Protein AF-A0A158R7L0-F1 (afdb_monomer_lite)

Sequence (256 aa):
MFGDSLSLNELRKAYPELYQFMCQTDPNFGGTDLDEAKEEVSWSKLGKSLKDQDFDHGFDVSQLLKESNSVTSLLTIRKAMSSIFECLNTVHVQKTLKLRLEIRDLCCRLQSLQTSREMDQREIYRLQRENDRYRRELAQQASRYEDRITELHGVLEELKRKASEMQASASANNATVGVDDLVEVSDSDGETDAPDAEAACASSEFSAPDSVLQQSVGQDDRSGPLKVAGLLVVVVAVAVAVAVIAVVVLDMGKEA

Foldseek 3Di:
DDPDPDDLVNCCVVPVPVNVVLVDDDPDPDDDDDDDDDDPPPPVVVVVVVVPPPPPPPPPPVVLPPDPDPVVNVVSVVVVVVVVVVVVVVVVVVVVVVVSVVVVVVVVVVVVVVVVVVVVVVVVVVVVVVVVVVVVVVVVVVVVVVVVVVVVVVVVVVVVVVVVVVVVVVCVVPPDDDDDDDDDDDDDDDDDDDDDDDDDDDDDDDDDDDDDDDDDDDDDDDDDDVVVVVVVVVVVVVVVVVVVVVVVVVVVVVVD

Organism: Taenia asiatica (NCBI:txid60517)

pLDDT: mean 70.47, std 23.68, range [30.66, 98.62]

Secondary structure (DSSP, 8-state):
-------HHHHHHH-HHHHHHHH------S------------HHHHHHHTT---------GGGTTT---HHHHHHHHHHHHHHHHHHHHHHHHHHHHHHHHHHHHHHHHHHHHHHHHHHHHHHHHHHHHHHHHHHHHHHHHHHHHHHHHHHHHHHHHHHHHHHHHHHHHHHHH-SS------------------------------------------------SHHHHHHHHHHHHHHHHHHHHHHHHHHHTS--

Structure (mmCIF, N/CA/C/O backbone):
data_AF-A0A158R7L0-F1
#
_entry.id   AF-A0A158R7L0-F1
#
loop_
_atom_site.group_PDB
_atom_site.id
_atom_site.type_symbol
_atom_site.label_atom_id
_atom_site.label_alt_id
_atom_site.label_comp_id
_atom_site.label_asym_id
_atom_site.label_entity_id
_atom_site.label_seq_id
_atom_site.pdbx_PDB_ins_code
_atom_site.Cartn_x
_atom_site.Cartn_y
_atom_site.Cartn_z
_atom_site.occupancy
_atom_site.B_iso_or_equiv
_atom_site.auth_seq_id
_atom_site.auth_comp_id
_atom_site.auth_asym_id
_atom_site.auth_atom_id
_atom_site.pdbx_PDB_model_num
ATOM 1 N N . MET A 1 1 ? 1.118 -13.559 36.281 1.00 39.78 1 MET A N 1
ATOM 2 C CA . MET A 1 1 ? 1.231 -14.632 35.274 1.00 39.78 1 MET A CA 1
ATOM 3 C C . MET A 1 1 ? -0.024 -14.593 34.415 1.00 39.78 1 MET A C 1
ATOM 5 O O . MET A 1 1 ? -1.031 -15.150 34.816 1.00 39.78 1 MET A O 1
ATOM 9 N N . PHE A 1 2 ? 0.004 -13.858 33.303 1.00 43.84 2 PHE A N 1
ATOM 10 C CA . PHE A 1 2 ? -1.042 -13.893 32.274 1.00 43.84 2 PHE A CA 1
ATOM 11 C C . PHE A 1 2 ? -0.339 -14.289 30.977 1.00 43.84 2 PHE A C 1
ATOM 13 O O . PHE A 1 2 ? 0.047 -13.436 30.186 1.00 43.84 2 PHE A O 1
ATOM 20 N N . GLY A 1 3 ? -0.014 -15.576 30.874 1.00 46.50 3 GLY A N 1
ATOM 21 C CA . GLY A 1 3 ? 0.526 -16.182 29.664 1.00 46.50 3 GLY A CA 1
ATOM 22 C C . GLY A 1 3 ? -0.617 -16.863 28.929 1.00 46.50 3 GLY A C 1
ATOM 23 O O . GLY A 1 3 ? -1.460 -17.475 29.578 1.00 46.50 3 GLY A O 1
ATOM 24 N N . ASP A 1 4 ? -0.616 -16.721 27.610 1.00 55.75 4 ASP A N 1
ATOM 25 C CA . ASP A 1 4 ? -1.483 -17.400 26.640 1.00 55.75 4 ASP A CA 1
ATOM 26 C C . ASP A 1 4 ? -2.757 -16.633 26.259 1.00 55.75 4 ASP A C 1
ATOM 28 O O . ASP A 1 4 ? -3.882 -17.131 26.295 1.00 55.75 4 ASP A O 1
ATOM 32 N N . SER A 1 5 ? -2.578 -15.393 25.801 1.00 57.91 5 SER A N 1
ATOM 33 C CA . SER A 1 5 ? -3.546 -14.752 24.911 1.00 57.91 5 SER A CA 1
ATOM 34 C C . SER A 1 5 ? -3.533 -15.462 23.550 1.00 57.91 5 SER A C 1
ATOM 36 O O . SER A 1 5 ? -2.744 -15.126 22.669 1.00 57.91 5 SER A O 1
ATOM 38 N N . LEU A 1 6 ? -4.419 -16.452 23.384 1.00 61.03 6 LEU A N 1
ATOM 39 C CA . LEU A 1 6 ? -4.719 -17.083 22.094 1.00 61.03 6 LEU A CA 1
ATOM 40 C C . LEU A 1 6 ? -5.053 -16.006 21.058 1.00 61.03 6 LEU A C 1
ATOM 42 O O . LEU A 1 6 ? -5.929 -15.162 21.274 1.00 61.03 6 LEU A O 1
ATOM 46 N N . SER A 1 7 ? -4.374 -16.039 19.915 1.00 74.75 7 SER A N 1
ATOM 47 C CA . SER A 1 7 ? -4.711 -15.158 18.805 1.00 74.75 7 SER A CA 1
ATOM 48 C C . SER A 1 7 ? -6.133 -15.451 18.318 1.00 74.75 7 SER A C 1
ATOM 50 O O . SER A 1 7 ? -6.621 -16.580 18.380 1.00 74.75 7 SER A O 1
ATOM 52 N N . LEU A 1 8 ? -6.811 -14.442 17.768 1.00 69.00 8 LEU A N 1
ATOM 53 C CA . LEU A 1 8 ? -8.177 -14.589 17.245 1.00 69.00 8 LEU A CA 1
ATOM 54 C C . LEU A 1 8 ? -8.284 -15.719 16.194 1.00 69.00 8 LEU A C 1
ATOM 56 O O . LEU A 1 8 ? -9.321 -16.362 16.046 1.00 69.00 8 LEU A O 1
ATOM 60 N N . ASN A 1 9 ? -7.184 -15.979 15.480 1.00 72.12 9 ASN A N 1
ATOM 61 C CA . ASN A 1 9 ? -7.071 -17.045 14.492 1.00 72.12 9 ASN A CA 1
ATOM 62 C C . ASN A 1 9 ? -6.904 -18.435 15.134 1.00 72.12 9 ASN A C 1
ATOM 64 O O . ASN A 1 9 ? -7.423 -19.417 14.609 1.00 72.12 9 ASN A O 1
ATOM 68 N N . GLU A 1 10 ? -6.211 -18.526 16.269 1.00 80.88 10 GLU A N 1
ATOM 69 C CA . GLU A 1 10 ? -6.116 -19.755 17.064 1.00 80.88 10 GLU A CA 1
ATOM 70 C C . GLU A 1 10 ? -7.431 -20.052 17.781 1.00 80.88 10 GLU A C 1
ATOM 72 O O . GLU A 1 10 ? -7.864 -21.198 17.772 1.00 80.88 10 GLU A O 1
ATOM 77 N N . LEU A 1 11 ? -8.129 -19.032 18.290 1.00 78.00 11 LEU A N 1
ATOM 78 C CA . LEU A 1 11 ? -9.470 -19.176 18.861 1.00 78.00 11 LEU A CA 1
ATOM 79 C C . LEU A 1 11 ? -10.465 -19.723 17.827 1.00 78.00 11 LEU A C 1
ATOM 81 O O . LEU A 1 11 ? -11.194 -20.666 18.116 1.00 78.00 11 LEU A O 1
ATOM 85 N N . ARG A 1 12 ? -10.435 -19.194 16.596 1.00 79.94 12 ARG A N 1
ATOM 86 C CA . ARG A 1 12 ? -11.246 -19.696 15.474 1.00 79.94 12 ARG A CA 1
ATOM 87 C C . ARG A 1 12 ? -10.981 -21.169 15.156 1.00 79.94 12 ARG A C 1
ATOM 89 O O . ARG A 1 12 ? -11.901 -21.877 14.762 1.00 79.94 12 ARG A O 1
ATOM 96 N N . LYS A 1 13 ? -9.730 -21.618 15.279 1.00 81.44 13 LYS A N 1
ATOM 97 C CA . LYS A 1 13 ? -9.328 -22.998 14.967 1.00 81.44 13 LYS A CA 1
ATOM 98 C C . LYS A 1 13 ? -9.594 -23.967 16.118 1.00 81.44 13 LYS A C 1
ATOM 100 O O . LYS A 1 13 ? -10.006 -25.090 15.864 1.00 81.44 13 LYS A O 1
ATOM 105 N N . ALA A 1 14 ? -9.337 -23.545 17.352 1.00 83.38 14 ALA A N 1
ATOM 106 C CA . ALA A 1 14 ? -9.461 -24.383 18.539 1.00 83.38 14 ALA A CA 1
ATOM 107 C C . ALA A 1 14 ? -10.911 -24.475 19.035 1.00 83.38 14 ALA A C 1
ATOM 109 O O . ALA A 1 14 ? -11.338 -25.536 19.478 1.00 83.38 14 ALA A O 1
ATOM 110 N N . TYR A 1 15 ? -11.672 -23.382 18.927 1.00 77.75 15 TYR A N 1
ATOM 111 C CA . TYR A 1 15 ? -13.048 -23.288 19.413 1.00 77.75 15 TYR A CA 1
ATOM 112 C C . TYR A 1 15 ? -13.923 -22.527 18.406 1.00 77.75 15 TYR A C 1
ATOM 114 O O . TYR A 1 15 ? -14.321 -21.385 18.660 1.00 77.75 15 TYR A O 1
ATOM 122 N N . PRO A 1 16 ? -14.237 -23.145 17.250 1.00 77.62 16 PRO A N 1
ATOM 123 C CA . PRO A 1 16 ? -15.003 -22.502 16.186 1.00 77.62 16 PRO A CA 1
ATOM 124 C C . PRO A 1 16 ? -16.393 -22.054 16.648 1.00 77.62 16 PRO A C 1
ATOM 126 O O . PRO A 1 16 ? -16.835 -20.989 16.234 1.00 77.62 16 PRO A O 1
ATOM 129 N N . GLU A 1 17 ? -17.040 -22.785 17.560 1.00 73.56 17 GLU A N 1
ATOM 130 C CA . GLU A 1 17 ? -18.350 -22.403 18.107 1.00 73.56 17 GLU A CA 1
ATOM 131 C C . GLU A 1 17 ? -18.282 -21.189 19.037 1.00 73.56 17 GLU A C 1
ATOM 133 O O . GLU A 1 17 ? -19.158 -20.333 18.995 1.00 73.56 17 GLU A O 1
ATOM 138 N N . LEU A 1 18 ? -17.221 -21.053 19.840 1.00 72.81 18 LEU A N 1
ATOM 139 C CA . LEU A 1 18 ? -17.024 -19.881 20.698 1.00 72.81 18 LEU A CA 1
ATOM 140 C C . LEU A 1 18 ? -16.657 -18.648 19.868 1.00 72.81 18 LEU A C 1
ATOM 142 O O . LEU A 1 18 ? -17.158 -17.554 20.119 1.00 72.81 18 LEU A O 1
ATOM 146 N N . TYR A 1 19 ? -15.813 -18.836 18.851 1.00 79.62 19 TYR A N 1
ATOM 147 C CA . TYR A 1 19 ? -15.513 -17.810 17.858 1.00 79.62 19 TYR A CA 1
ATOM 148 C C . TYR A 1 19 ? -16.790 -17.361 17.138 1.00 79.62 19 TYR A C 1
ATOM 150 O O . TYR A 1 19 ? -17.064 -16.169 17.035 1.00 79.62 19 TYR A O 1
ATOM 158 N N . GLN A 1 20 ? -17.612 -18.320 16.716 1.00 75.94 20 GLN A N 1
ATOM 159 C CA . GLN A 1 20 ? -18.889 -18.065 16.074 1.00 75.94 20 GLN A CA 1
ATOM 160 C C . GLN A 1 20 ? -19.879 -17.387 17.022 1.00 75.94 20 GLN A C 1
ATOM 162 O O . GLN A 1 20 ? -20.485 -16.420 16.601 1.00 75.94 20 GLN A O 1
ATOM 167 N N . PHE A 1 21 ? -19.984 -17.777 18.293 1.00 72.19 21 PHE A N 1
ATOM 168 C CA . PHE A 1 21 ? -20.818 -17.115 19.306 1.00 72.19 21 PHE A CA 1
ATOM 169 C C . PHE A 1 21 ? -20.375 -15.674 19.591 1.00 72.19 21 PHE A C 1
ATOM 171 O O . PHE A 1 21 ? -21.198 -14.780 19.768 1.00 72.19 21 PHE A O 1
ATOM 178 N N . MET A 1 22 ? -19.066 -15.416 19.605 1.00 68.06 22 MET A N 1
ATOM 179 C CA . MET A 1 22 ? -18.537 -14.054 19.718 1.00 68.06 22 MET A CA 1
ATOM 180 C C . MET A 1 22 ? -18.844 -13.200 18.481 1.00 68.06 22 MET A C 1
ATOM 182 O O . MET A 1 22 ? -18.971 -11.980 18.600 1.00 68.06 22 MET A O 1
ATOM 186 N N . CYS A 1 23 ? -18.954 -13.829 17.309 1.00 72.00 23 CYS A N 1
ATOM 187 C CA . CYS A 1 23 ? -19.276 -13.179 16.041 1.00 72.00 23 CYS A CA 1
ATOM 188 C C . CYS A 1 23 ? -20.782 -13.166 15.710 1.00 72.00 23 CYS A C 1
ATOM 190 O O . CYS A 1 23 ? -21.202 -12.360 14.881 1.00 72.00 23 CYS A O 1
ATOM 192 N N . GLN A 1 24 ? -21.590 -14.030 16.328 1.00 71.31 24 GLN A N 1
ATOM 193 C CA . GLN A 1 24 ? -23.021 -14.166 16.089 1.00 71.31 24 GLN A CA 1
ATOM 194 C C . GLN A 1 24 ? -23.782 -13.115 16.889 1.00 71.31 24 GLN A C 1
ATOM 196 O O . GLN A 1 24 ? -23.824 -13.084 18.116 1.00 71.31 24 GLN A O 1
ATOM 201 N N . THR A 1 25 ? -24.377 -12.222 16.119 1.00 56.94 25 THR A N 1
ATOM 202 C CA . THR A 1 25 ? -25.448 -11.313 16.483 1.00 56.94 25 THR A CA 1
ATOM 203 C C . THR A 1 25 ? -26.707 -12.125 16.778 1.00 56.94 25 THR A C 1
ATOM 205 O O . THR A 1 25 ? -27.208 -12.767 15.867 1.00 56.94 25 THR A O 1
ATOM 208 N N . ASP A 1 26 ? -27.159 -12.170 18.031 1.00 46.47 26 ASP A N 1
ATOM 209 C CA . ASP A 1 26 ? -28.567 -11.998 18.442 1.00 46.47 26 ASP A CA 1
ATOM 210 C C . ASP A 1 26 ? -28.750 -12.432 19.906 1.00 46.47 26 ASP A C 1
ATOM 212 O O . ASP A 1 26 ? -28.278 -13.499 20.304 1.00 46.47 26 ASP A O 1
ATOM 216 N N . PRO A 1 27 ? -29.447 -11.649 20.748 1.00 52.88 27 PRO A N 1
ATOM 217 C CA . PRO A 1 27 ? -29.833 -12.092 22.073 1.00 52.88 27 PRO A CA 1
ATOM 218 C C . PRO A 1 27 ? -31.180 -12.818 21.969 1.00 52.88 27 PRO A C 1
ATOM 220 O O . PRO A 1 27 ? -32.196 -12.269 22.377 1.00 52.88 27 PRO A O 1
ATOM 223 N N . ASN A 1 28 ? -31.229 -14.036 21.423 1.00 40.12 28 ASN A N 1
ATOM 224 C CA . ASN A 1 28 ? -32.441 -14.851 21.544 1.00 40.12 28 ASN A CA 1
ATOM 225 C C . ASN A 1 28 ? -32.321 -15.791 22.749 1.00 40.12 28 ASN A C 1
ATOM 227 O O . ASN A 1 28 ? -31.913 -16.947 22.632 1.00 40.12 28 ASN A O 1
ATOM 231 N N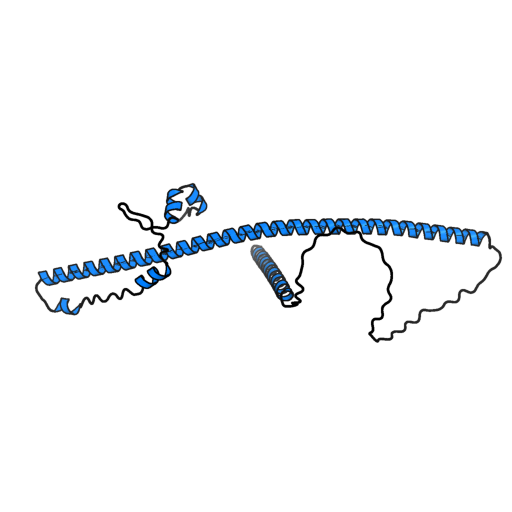 . PHE A 1 29 ? -32.656 -15.278 23.933 1.00 39.03 29 PHE A N 1
ATOM 232 C CA . PHE A 1 29 ? -32.985 -16.138 25.066 1.00 39.03 29 PHE A CA 1
ATOM 233 C C . PHE A 1 29 ? -34.419 -16.656 24.888 1.00 39.03 29 PHE A C 1
ATOM 235 O O . PHE A 1 29 ? -35.359 -16.068 25.401 1.00 39.03 29 PHE A O 1
ATOM 242 N N . GLY A 1 30 ? -34.539 -17.789 24.192 1.00 32.50 30 GLY A N 1
ATOM 243 C CA . GLY A 1 30 ? -35.601 -18.781 24.373 1.00 32.50 30 GLY A CA 1
ATOM 244 C C . GLY A 1 30 ? -36.997 -18.477 23.812 1.00 32.50 30 GLY A C 1
ATOM 245 O O . GLY A 1 30 ? -37.709 -17.619 24.314 1.00 32.50 30 GLY A O 1
ATOM 246 N N . GLY A 1 31 ? -37.450 -19.364 22.916 1.00 32.53 31 GLY A N 1
ATOM 247 C CA . GLY A 1 31 ? -38.842 -19.829 22.891 1.00 32.53 31 GLY A CA 1
ATOM 248 C C . GLY A 1 31 ? -39.674 -19.490 21.652 1.00 32.53 31 GLY A C 1
ATOM 249 O O . GLY A 1 31 ? -40.243 -18.412 21.577 1.00 32.53 31 GLY A O 1
ATOM 250 N N . THR A 1 32 ? -39.851 -20.510 20.800 1.00 34.44 32 THR A N 1
ATOM 251 C CA . THR A 1 32 ? -41.037 -20.816 19.959 1.00 34.44 32 THR A CA 1
ATOM 252 C C . THR A 1 32 ? -41.488 -19.832 18.869 1.00 34.44 32 THR A C 1
ATOM 254 O O . THR A 1 32 ? -41.940 -18.733 19.157 1.00 34.44 32 THR A O 1
ATOM 257 N N . ASP A 1 33 ? -41.431 -20.343 17.631 1.00 40.44 33 ASP A N 1
ATOM 258 C CA . ASP A 1 33 ? -42.298 -20.125 16.462 1.00 40.44 33 ASP A CA 1
ATOM 259 C C . ASP A 1 33 ? -42.931 -18.740 16.252 1.00 40.44 33 ASP A C 1
ATOM 261 O O . ASP A 1 33 ? -43.904 -18.396 16.916 1.00 40.44 33 ASP A O 1
ATOM 265 N N . LEU A 1 34 ? -42.471 -18.016 15.222 1.00 36.69 34 LEU A N 1
ATOM 266 C CA . LEU A 1 34 ? -43.280 -17.609 14.055 1.00 36.69 34 LEU A CA 1
ATOM 267 C C . LEU A 1 34 ? -42.558 -16.555 13.200 1.00 36.69 34 LEU A C 1
ATOM 269 O O . LEU A 1 34 ? -42.147 -15.511 13.691 1.00 36.69 34 LEU A O 1
ATOM 273 N N . ASP A 1 35 ? -42.486 -16.894 11.914 1.00 32.88 35 ASP A N 1
ATOM 274 C CA . ASP A 1 35 ? -42.506 -16.085 10.694 1.00 32.88 35 ASP A CA 1
ATOM 275 C C . ASP A 1 35 ? -41.589 -14.874 10.463 1.00 32.88 35 ASP A C 1
ATOM 277 O O . ASP A 1 35 ? -41.379 -13.970 11.267 1.00 32.88 35 ASP A O 1
ATOM 281 N N . GLU A 1 36 ? -41.107 -14.879 9.219 1.00 43.75 36 GLU A N 1
ATOM 282 C CA . GLU A 1 36 ? -40.391 -13.837 8.506 1.00 43.75 36 GLU A CA 1
ATOM 283 C C . GLU A 1 36 ? -40.982 -12.437 8.715 1.00 43.75 36 GLU A C 1
ATOM 285 O O . GLU A 1 36 ? -42.066 -12.110 8.238 1.00 43.75 36 GLU A O 1
ATOM 290 N N . ALA A 1 37 ? -40.170 -11.539 9.265 1.00 32.66 37 ALA A N 1
ATOM 291 C CA . ALA A 1 37 ? -40.170 -10.150 8.837 1.00 32.66 37 ALA A CA 1
ATOM 292 C C . ALA A 1 37 ? -38.757 -9.585 8.985 1.00 32.66 37 ALA A C 1
ATOM 294 O O . ALA A 1 37 ? -38.232 -9.420 10.084 1.00 32.66 37 ALA A O 1
ATOM 295 N N . LYS A 1 38 ? -38.135 -9.291 7.838 1.00 44.03 38 LYS A N 1
ATOM 296 C CA . LYS A 1 38 ? -36.966 -8.417 7.745 1.00 44.03 38 LYS A CA 1
ATOM 297 C C . LYS A 1 38 ? -37.342 -7.056 8.323 1.00 44.03 38 LYS A C 1
ATOM 299 O O . LYS A 1 38 ? -37.916 -6.230 7.619 1.00 44.03 38 LYS A O 1
ATOM 304 N N . GLU A 1 39 ? -36.980 -6.810 9.570 1.00 33.75 39 GLU A N 1
ATOM 305 C CA . GLU A 1 39 ? -36.920 -5.459 10.104 1.00 33.75 39 GLU A CA 1
ATOM 306 C C . GLU A 1 39 ? -35.455 -5.159 10.412 1.00 33.75 39 GLU A C 1
ATOM 308 O O . GLU A 1 39 ? -34.860 -5.700 11.343 1.00 33.75 39 GLU A O 1
ATOM 313 N N . GLU A 1 40 ? -34.833 -4.346 9.555 1.00 37.31 40 GLU A N 1
ATOM 314 C CA . GLU A 1 40 ? -33.521 -3.772 9.827 1.00 37.31 40 GLU A CA 1
ATOM 315 C C . GLU A 1 40 ? -33.630 -2.933 11.105 1.00 37.31 40 GLU A C 1
ATOM 317 O O . GLU A 1 40 ? -34.061 -1.778 11.097 1.00 37.31 40 GLU A O 1
ATOM 322 N N . VAL A 1 41 ? -33.263 -3.538 12.236 1.00 42.84 41 VAL A N 1
ATOM 323 C CA . VAL A 1 41 ? -33.186 -2.859 13.527 1.00 42.84 41 VAL A CA 1
ATOM 324 C C . VAL A 1 41 ? -32.090 -1.803 13.418 1.00 42.84 41 VAL A C 1
ATOM 326 O O . VAL A 1 41 ? -30.898 -2.081 13.529 1.00 42.84 41 VAL A O 1
ATOM 329 N N . SER A 1 42 ? -32.497 -0.562 13.157 1.00 36.97 42 SER A N 1
ATOM 330 C CA . SER A 1 42 ? -31.596 0.582 13.084 1.00 36.97 42 SER A CA 1
ATOM 331 C C . SER A 1 42 ? -30.929 0.797 14.450 1.00 36.97 42 SER A C 1
ATOM 333 O O . SER A 1 42 ? -31.510 1.375 15.371 1.00 36.97 42 SER A O 1
ATOM 335 N N . TRP A 1 43 ? -29.683 0.334 14.579 1.00 45.94 43 TRP A N 1
ATOM 336 C CA . TRP A 1 43 ? -28.876 0.307 15.811 1.00 45.94 43 TRP A CA 1
ATOM 337 C C . TRP A 1 43 ? -28.608 1.684 16.438 1.00 45.94 43 TRP A C 1
ATOM 339 O O . TRP A 1 43 ? -28.280 1.790 17.620 1.00 45.94 43 TRP A O 1
ATOM 349 N N . SER A 1 44 ? -28.824 2.758 15.680 1.00 48.06 44 SER A N 1
ATOM 350 C CA . SER A 1 44 ? -28.832 4.141 16.167 1.00 48.06 44 SER A CA 1
ATOM 351 C C . SER A 1 44 ? -30.021 4.461 17.093 1.00 48.06 44 SER A C 1
ATOM 353 O O . SER A 1 44 ? -29.951 5.420 17.864 1.00 48.06 44 SER A O 1
ATOM 355 N N . LYS A 1 45 ? -31.098 3.661 17.058 1.00 41.50 45 LYS A N 1
ATOM 356 C CA . LYS A 1 45 ? -32.327 3.857 17.848 1.00 41.50 4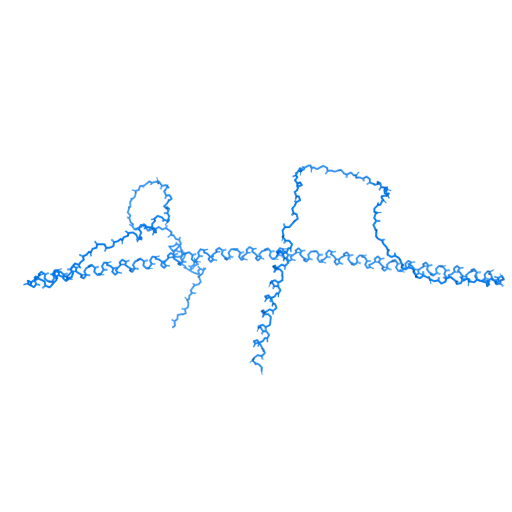5 LYS A CA 1
ATOM 357 C C . LYS A 1 45 ? -32.236 3.221 19.242 1.00 41.50 45 LYS A C 1
ATOM 359 O O . LYS A 1 45 ? -32.686 3.824 20.214 1.00 41.50 45 LYS A O 1
ATOM 364 N N . LEU A 1 46 ? -31.554 2.078 19.367 1.00 44.75 46 LEU A N 1
ATOM 365 C CA . LEU A 1 46 ? -31.330 1.403 20.655 1.00 44.75 46 LEU A CA 1
ATOM 366 C C . LEU A 1 46 ? -30.372 2.198 21.563 1.00 44.75 46 LEU A C 1
ATOM 368 O O . LEU A 1 46 ? -30.595 2.309 22.765 1.00 44.75 46 LEU A O 1
ATOM 372 N N . GLY A 1 47 ? -29.346 2.829 20.976 1.00 46.91 47 GLY A N 1
ATOM 373 C CA . GLY A 1 47 ? -28.411 3.691 21.710 1.00 46.91 47 GLY A CA 1
ATOM 374 C C . GLY A 1 47 ? -29.034 4.987 22.251 1.00 46.91 47 GLY A C 1
ATOM 375 O O . GLY A 1 47 ? -28.551 5.517 23.248 1.00 46.91 47 GLY A O 1
ATOM 376 N N . LYS A 1 48 ? -30.115 5.484 21.629 1.00 46.94 48 LYS A N 1
ATOM 377 C CA . LYS A 1 48 ? -30.890 6.635 22.127 1.00 46.94 48 LYS A CA 1
ATOM 378 C C . LYS A 1 48 ? -31.873 6.235 23.226 1.00 46.94 48 LYS A C 1
ATOM 380 O O . LYS A 1 48 ? -31.900 6.894 24.255 1.00 46.94 48 LYS A O 1
ATOM 385 N N . SER A 1 49 ? -32.574 5.107 23.072 1.00 41.81 49 SER A N 1
ATOM 386 C CA . SER A 1 49 ? -33.512 4.612 24.094 1.00 41.81 49 SER A CA 1
ATOM 387 C C . SER A 1 49 ? -32.853 4.342 25.452 1.00 41.81 49 SER A C 1
ATOM 389 O O . SER A 1 49 ? -33.530 4.398 26.472 1.00 41.81 49 SER A O 1
ATOM 391 N N . LEU A 1 50 ? -31.548 4.049 25.479 1.00 45.97 50 LEU A N 1
ATOM 392 C CA . LEU A 1 50 ? -30.800 3.825 26.718 1.00 45.97 50 LEU A CA 1
ATOM 393 C C . LEU A 1 50 ? -30.351 5.121 27.412 1.00 45.97 50 LEU A C 1
ATOM 395 O O . LEU A 1 50 ? -29.983 5.085 28.582 1.00 45.97 50 LEU A O 1
ATOM 399 N N . LYS A 1 51 ? -30.316 6.242 26.681 1.00 47.62 51 LYS A N 1
ATOM 400 C CA . LYS A 1 51 ? -29.849 7.538 27.188 1.00 47.62 51 LYS A CA 1
ATOM 401 C C . LYS A 1 51 ? -30.972 8.346 27.850 1.00 47.62 51 LYS A C 1
ATOM 403 O O . LYS A 1 51 ? -30.664 9.198 28.670 1.00 47.62 51 LYS A O 1
ATOM 408 N N . ASP A 1 52 ? -32.224 8.013 27.532 1.00 42.81 52 ASP A N 1
ATOM 409 C CA . ASP A 1 52 ? -33.435 8.698 28.004 1.00 42.81 52 ASP A CA 1
ATOM 410 C C . ASP A 1 52 ? -34.132 7.978 29.181 1.00 42.81 52 ASP A C 1
ATOM 412 O O . ASP A 1 52 ? -35.251 8.333 29.546 1.00 42.81 52 ASP A O 1
ATOM 416 N N . GLN A 1 53 ? -33.510 6.964 29.802 1.00 52.53 53 GLN A N 1
ATOM 417 C CA . GLN A 1 53 ? -34.000 6.446 31.088 1.00 52.53 53 GLN A CA 1
ATOM 418 C C . GLN A 1 53 ? -33.552 7.378 32.219 1.00 52.53 53 GLN A C 1
ATOM 420 O O . GLN A 1 53 ? -32.590 7.104 32.938 1.00 52.53 53 GLN A O 1
ATOM 425 N N . ASP A 1 54 ? -34.266 8.494 32.359 1.00 48.00 54 ASP A N 1
ATOM 426 C CA . ASP A 1 54 ? -34.278 9.281 33.586 1.00 48.00 54 ASP A CA 1
ATOM 427 C C . ASP A 1 54 ? -34.802 8.382 34.717 1.00 48.00 54 ASP A C 1
ATOM 429 O O . ASP A 1 54 ? -35.975 8.004 34.754 1.00 48.00 54 ASP A O 1
ATOM 433 N N . PHE A 1 55 ? -33.915 7.987 35.634 1.00 49.66 55 PHE A N 1
ATOM 434 C CA . PHE A 1 55 ? -34.275 7.249 36.846 1.00 49.66 55 PHE A CA 1
ATOM 435 C C . PHE A 1 55 ? -34.948 8.192 37.848 1.00 49.66 55 PHE A C 1
ATOM 437 O O . PHE A 1 55 ? -34.393 8.504 38.901 1.00 49.66 55 PHE A O 1
ATOM 444 N N . ASP A 1 56 ? -36.161 8.640 37.531 1.00 44.94 56 ASP A N 1
ATOM 445 C CA . ASP A 1 56 ? -37.012 9.368 38.469 1.00 44.94 56 ASP A CA 1
ATOM 446 C C . ASP A 1 56 ? -37.745 8.372 39.383 1.00 44.94 56 ASP A C 1
ATOM 448 O O . ASP A 1 56 ? -38.954 8.141 39.325 1.00 44.94 56 ASP A O 1
ATOM 452 N N . HIS A 1 57 ? -36.967 7.683 40.215 1.00 51.81 57 HIS A N 1
ATOM 453 C CA . HIS A 1 57 ? -37.479 6.938 41.358 1.00 51.81 57 HIS A CA 1
ATOM 454 C C . HIS A 1 57 ? -36.927 7.593 42.613 1.00 51.81 57 HIS A C 1
ATOM 456 O O . HIS A 1 57 ? -36.002 7.091 43.251 1.00 51.81 57 HIS A O 1
ATOM 462 N N . GLY A 1 58 ? -37.506 8.755 42.933 1.00 46.91 58 GLY A N 1
ATOM 463 C CA . GLY A 1 58 ? -37.289 9.491 44.171 1.00 46.91 58 GLY A CA 1
ATOM 464 C C . GLY A 1 58 ? -37.583 8.620 45.389 1.00 46.91 58 GLY A C 1
ATOM 465 O O . GLY A 1 58 ? -38.693 8.594 45.917 1.00 46.91 58 GLY A O 1
ATOM 466 N N . PHE A 1 59 ? -36.571 7.883 45.835 1.00 54.81 59 PHE A N 1
ATOM 467 C CA . PHE A 1 59 ? -36.550 7.258 47.142 1.00 54.81 59 PHE A CA 1
ATOM 468 C C . PHE A 1 59 ? -36.297 8.363 48.170 1.00 54.81 59 PHE A C 1
ATOM 470 O O . PHE A 1 59 ? -35.161 8.786 48.388 1.00 54.81 59 PHE A O 1
ATOM 477 N N . ASP A 1 60 ? -37.373 8.881 48.760 1.00 57.84 60 ASP A N 1
ATOM 478 C CA . ASP A 1 60 ? -37.293 9.937 49.763 1.00 57.84 60 ASP A CA 1
ATOM 479 C C . ASP A 1 60 ? -36.748 9.375 51.086 1.00 57.84 60 ASP A C 1
ATOM 481 O O . ASP A 1 60 ? -37.476 8.849 51.933 1.00 57.84 60 ASP A O 1
ATOM 485 N N . VAL A 1 61 ? -35.430 9.502 51.263 1.00 58.62 61 VAL A N 1
ATOM 486 C CA . VAL A 1 61 ? -34.688 9.147 52.487 1.00 58.62 61 VAL A CA 1
ATOM 487 C C . VAL A 1 61 ? -35.309 9.806 53.731 1.00 58.62 61 VAL A C 1
ATOM 489 O O . VAL A 1 61 ? -35.203 9.275 54.837 1.00 58.62 61 VAL A O 1
ATOM 492 N N . SER A 1 62 ? -36.030 10.918 53.564 1.00 58.06 62 SER A N 1
ATOM 493 C CA . SER A 1 62 ? -36.689 11.663 54.643 1.00 58.06 62 SER A CA 1
ATOM 494 C C . SER A 1 62 ? -37.857 10.910 55.298 1.00 58.06 62 SER A C 1
ATOM 496 O O . SER A 1 62 ? -38.190 11.208 56.448 1.00 58.06 62 SER A O 1
ATOM 498 N N . GLN A 1 63 ? -38.469 9.926 54.622 1.00 54.19 63 GLN A N 1
ATOM 499 C CA . GLN A 1 63 ? -39.514 9.074 55.215 1.00 54.19 63 GLN A CA 1
ATOM 500 C C . GLN A 1 63 ? -38.942 7.992 56.147 1.00 54.19 63 GLN A C 1
ATOM 502 O O . GLN A 1 63 ? -39.632 7.539 57.057 1.00 54.19 63 GLN A O 1
ATOM 507 N N . LEU A 1 64 ? -37.661 7.629 55.993 1.00 50.75 64 LEU A N 1
ATOM 508 C CA . LEU A 1 64 ? -36.989 6.601 56.801 1.00 50.75 64 LEU A CA 1
ATOM 509 C C . LEU A 1 64 ? -36.860 6.994 58.285 1.00 50.75 64 LEU A C 1
ATOM 511 O O . LEU A 1 64 ? -36.832 6.122 59.149 1.00 50.75 64 LEU A O 1
ATOM 515 N N . LEU A 1 65 ? -36.784 8.296 58.587 1.00 56.06 65 LEU A N 1
ATOM 516 C CA . LEU A 1 65 ? -36.610 8.805 59.954 1.00 56.06 65 LEU A CA 1
ATOM 517 C C . LEU A 1 65 ? -37.923 9.155 60.675 1.00 56.06 65 LEU A C 1
ATOM 519 O O . LEU A 1 65 ? -37.883 9.412 61.877 1.00 56.06 65 LEU A O 1
ATOM 523 N N . LYS A 1 66 ? -39.069 9.203 59.979 1.00 58.34 66 LYS A N 1
ATOM 524 C CA . LYS A 1 66 ? -40.316 9.757 60.543 1.00 58.34 66 LYS A CA 1
ATOM 525 C C . LYS A 1 66 ? -41.310 8.728 61.093 1.00 58.34 66 LYS A C 1
ATOM 527 O O . LYS A 1 66 ? -42.158 9.124 61.886 1.00 58.34 66 LYS A O 1
ATOM 532 N N . GLU A 1 67 ? -41.200 7.440 60.761 1.00 54.22 67 GLU A N 1
ATOM 533 C CA . GLU A 1 67 ? -42.149 6.409 61.225 1.00 54.22 67 GLU A CA 1
ATOM 534 C C . GLU A 1 67 ? -41.464 5.287 62.013 1.00 54.22 67 GLU A C 1
ATOM 536 O O . GLU A 1 67 ? -40.895 4.337 61.475 1.00 54.22 67 GLU A O 1
ATOM 541 N N . SER A 1 68 ? -41.543 5.393 63.338 1.00 54.69 68 SER A N 1
ATOM 542 C CA . SER A 1 68 ? -40.972 4.461 64.306 1.00 54.69 68 SER A CA 1
ATOM 543 C C . SER A 1 68 ? -41.933 3.316 64.655 1.00 54.69 68 SER A C 1
ATOM 545 O O . SER A 1 68 ? -42.399 3.210 65.784 1.00 54.69 68 SER A O 1
ATOM 547 N N . A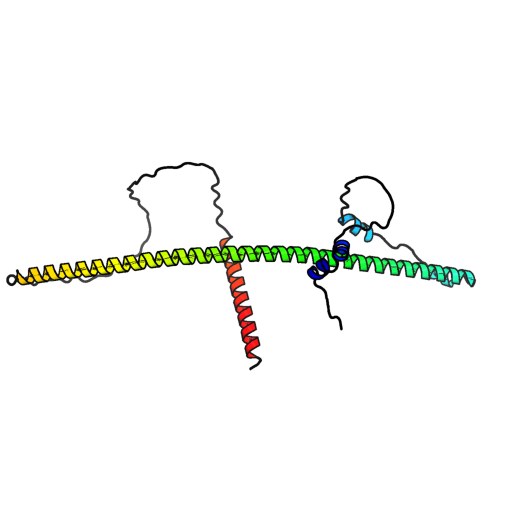SN A 1 69 ? -42.148 2.392 63.708 1.00 61.72 69 ASN A N 1
ATOM 548 C CA . ASN A 1 69 ? -42.481 0.997 64.033 1.00 61.72 69 ASN A CA 1
ATOM 549 C C . ASN A 1 69 ? -41.399 0.084 63.416 1.00 61.72 69 ASN A C 1
ATOM 551 O O . ASN A 1 69 ? -41.122 0.156 62.222 1.00 61.72 69 ASN A O 1
ATOM 555 N N . SER A 1 70 ? -40.781 -0.784 64.228 1.00 65.88 70 SER A N 1
ATOM 556 C CA . SER A 1 70 ? -39.631 -1.648 63.862 1.00 65.88 70 SER A CA 1
ATOM 557 C C . SER A 1 70 ? -39.828 -2.486 62.580 1.00 65.88 70 SER A C 1
ATOM 559 O O . SER A 1 70 ? -38.887 -2.762 61.838 1.00 65.88 70 SER A O 1
ATOM 561 N N . VAL A 1 71 ? -41.070 -2.868 62.276 1.00 72.75 71 VAL A N 1
ATOM 562 C CA . VAL A 1 71 ? -41.404 -3.671 61.089 1.00 72.75 71 VAL A CA 1
ATOM 563 C C . VAL A 1 71 ? -41.443 -2.820 59.814 1.00 72.75 71 VAL A C 1
ATOM 565 O O . VAL A 1 71 ? -40.983 -3.272 58.765 1.00 72.75 71 VAL A O 1
ATOM 568 N N . THR A 1 72 ? -41.938 -1.580 59.888 1.00 76.19 72 THR A N 1
ATOM 569 C CA . THR A 1 72 ? -41.960 -0.658 58.741 1.00 76.19 72 THR A CA 1
ATOM 570 C C . THR A 1 72 ? -40.551 -0.220 58.367 1.00 76.19 72 THR A C 1
ATOM 572 O O . THR A 1 72 ? -40.224 -0.209 57.185 1.00 76.19 72 THR A O 1
ATOM 575 N N . SER A 1 73 ? -39.680 0.049 59.346 1.00 75.50 73 SER A N 1
ATOM 576 C CA . SER A 1 73 ? -38.279 0.385 59.065 1.00 75.50 73 SER A CA 1
ATOM 577 C C . SER A 1 73 ? -37.535 -0.768 58.380 1.00 75.50 73 SER A C 1
ATOM 579 O O . SER A 1 73 ? -36.798 -0.535 57.423 1.00 75.50 73 SER A O 1
ATOM 581 N N . LEU A 1 74 ? -37.782 -2.021 58.780 1.00 84.38 74 LEU A N 1
ATOM 582 C CA . LEU A 1 74 ? -37.190 -3.202 58.141 1.00 84.38 74 LEU A CA 1
ATOM 583 C C . LEU A 1 74 ? -37.692 -3.418 56.701 1.00 84.38 74 LEU A C 1
ATOM 585 O O . LEU A 1 74 ? -36.902 -3.767 55.821 1.00 84.38 74 LEU A O 1
ATOM 589 N N . LEU A 1 75 ? -38.980 -3.177 56.434 1.00 84.44 75 LEU A N 1
ATOM 590 C CA . LEU A 1 75 ? -39.548 -3.204 55.079 1.00 84.44 75 LEU A CA 1
ATOM 591 C C . LEU A 1 75 ? -38.937 -2.118 54.184 1.00 84.44 75 LEU A C 1
ATOM 593 O O . LEU A 1 75 ? -38.570 -2.401 53.041 1.00 84.44 75 LEU A O 1
ATOM 597 N N . THR A 1 76 ? -38.766 -0.904 54.708 1.00 84.56 76 THR A N 1
ATOM 598 C CA . THR A 1 76 ? -38.137 0.205 53.979 1.00 84.56 76 THR A CA 1
ATOM 599 C C . THR A 1 76 ? -36.666 -0.083 53.682 1.00 84.56 76 THR A C 1
ATOM 601 O O . THR A 1 76 ? -36.227 0.114 52.550 1.00 84.56 76 THR A O 1
ATOM 604 N N . ILE A 1 77 ? -35.917 -0.638 54.643 1.00 88.50 77 ILE A N 1
ATOM 605 C CA . ILE A 1 77 ? -34.526 -1.079 54.437 1.00 88.50 77 ILE A CA 1
ATOM 606 C C . ILE A 1 77 ? -34.457 -2.171 53.363 1.00 88.50 77 ILE A C 1
ATOM 608 O O . ILE A 1 77 ? -33.616 -2.099 52.469 1.00 88.50 77 ILE A O 1
ATOM 612 N N . ARG A 1 78 ? -35.364 -3.158 53.391 1.00 88.75 78 ARG A N 1
ATOM 613 C CA . ARG A 1 78 ? -35.436 -4.205 52.359 1.00 88.75 78 ARG A CA 1
ATOM 614 C C . ARG A 1 78 ? -35.666 -3.609 50.971 1.00 88.75 78 ARG A C 1
ATOM 616 O O . ARG A 1 78 ? -34.963 -3.978 50.037 1.00 88.75 78 ARG A O 1
ATOM 623 N N . LYS A 1 79 ? -36.609 -2.672 50.847 1.00 87.44 79 LYS A N 1
ATOM 624 C CA . LYS A 1 79 ? -36.926 -1.996 49.582 1.00 87.44 79 LYS A CA 1
ATOM 625 C C . LYS A 1 79 ? -35.746 -1.164 49.067 1.00 87.44 79 LYS A C 1
ATOM 627 O O . LYS A 1 79 ? -35.439 -1.227 47.880 1.00 87.44 79 LYS A O 1
ATOM 632 N N . ALA A 1 80 ? -35.051 -0.452 49.955 1.00 89.25 80 ALA A N 1
ATOM 633 C CA . ALA A 1 80 ? -33.844 0.299 49.617 1.00 89.25 80 ALA A CA 1
ATOM 634 C C . ALA A 1 80 ? -32.718 -0.623 49.127 1.00 89.25 80 ALA A C 1
ATOM 636 O O . ALA A 1 80 ? -32.117 -0.358 48.091 1.00 89.25 80 ALA A O 1
ATOM 637 N N . MET A 1 81 ? -32.469 -1.741 49.818 1.00 92.56 81 MET A N 1
ATOM 638 C CA . MET A 1 81 ? -31.468 -2.722 49.385 1.00 92.56 81 MET A CA 1
ATOM 639 C C . MET A 1 81 ? -31.814 -3.318 48.020 1.00 92.56 81 MET A C 1
ATOM 641 O O . MET A 1 81 ? -30.941 -3.373 47.159 1.00 92.56 81 MET A O 1
ATOM 645 N N . SER A 1 82 ? -33.071 -3.713 47.791 1.00 89.50 82 SER A N 1
ATOM 646 C CA . SER A 1 82 ? -33.518 -4.206 46.481 1.00 89.50 82 SER A CA 1
ATOM 647 C C . SER A 1 82 ? -33.275 -3.179 45.371 1.00 89.50 82 SER A C 1
ATOM 649 O O . SER A 1 82 ? -32.681 -3.526 44.356 1.00 89.50 82 SER A O 1
ATOM 651 N N . SER A 1 83 ? -33.625 -1.910 45.598 1.00 89.88 83 SER A N 1
ATOM 652 C CA . SER A 1 83 ? -33.381 -0.828 44.635 1.00 89.88 83 SER A CA 1
ATOM 653 C C . SER A 1 83 ? -31.886 -0.597 44.364 1.00 89.88 83 SER A C 1
ATOM 655 O O . SER A 1 83 ? -31.486 -0.424 43.213 1.00 89.88 83 SER A O 1
ATOM 657 N N . ILE A 1 84 ? -31.036 -0.655 45.396 1.00 92.75 84 ILE A N 1
ATOM 658 C CA . ILE A 1 84 ? -29.578 -0.537 45.243 1.00 92.75 84 ILE A CA 1
ATOM 659 C C . ILE A 1 84 ? -29.023 -1.696 44.407 1.00 92.75 84 ILE A C 1
ATOM 661 O O . ILE A 1 84 ? -28.213 -1.464 43.509 1.00 92.75 84 ILE A O 1
ATOM 665 N N . PHE A 1 85 ? -29.460 -2.933 44.666 1.00 94.69 85 PHE A N 1
ATOM 666 C CA . PHE A 1 85 ? -29.028 -4.098 43.890 1.00 94.69 85 PHE A CA 1
ATOM 667 C C . PHE A 1 85 ? -29.487 -4.024 42.431 1.00 94.69 85 PHE A C 1
ATOM 669 O O . PHE A 1 85 ? -28.695 -4.317 41.536 1.00 94.69 85 PHE A O 1
ATOM 676 N N . GLU A 1 86 ? -30.722 -3.594 42.175 1.00 91.25 86 GLU A N 1
ATOM 677 C CA . GLU A 1 86 ? -31.235 -3.387 40.816 1.00 91.25 86 GLU A CA 1
ATOM 678 C C . GLU A 1 86 ? -30.445 -2.307 40.065 1.00 91.25 86 GLU A C 1
ATOM 680 O O . GLU A 1 86 ? -30.049 -2.517 38.914 1.00 91.25 86 GLU A O 1
ATOM 685 N N . CYS A 1 87 ? -30.138 -1.186 40.724 1.00 92.19 87 CYS A N 1
ATOM 686 C CA . CYS A 1 87 ? -29.313 -0.120 40.158 1.00 92.19 87 CYS A CA 1
ATOM 687 C C . CYS A 1 87 ? -27.895 -0.617 39.840 1.00 92.19 87 CYS A C 1
ATOM 689 O O . CYS A 1 87 ? -27.412 -0.457 38.716 1.00 92.19 87 CYS A O 1
ATOM 691 N N . LEU A 1 88 ? -27.245 -1.297 40.792 1.00 93.50 88 LEU A N 1
ATOM 692 C CA . LEU A 1 88 ? -25.904 -1.849 40.605 1.00 93.50 88 LEU A CA 1
ATOM 693 C C . LEU A 1 88 ? -25.865 -2.851 39.447 1.00 93.50 88 LEU A C 1
ATOM 695 O O . LEU A 1 88 ? -24.964 -2.788 38.609 1.00 93.50 88 LEU A O 1
ATOM 699 N N . ASN A 1 89 ? -26.848 -3.750 39.377 1.00 95.06 89 ASN A N 1
ATOM 700 C CA . ASN A 1 89 ? -26.942 -4.733 38.306 1.00 95.06 89 ASN A CA 1
ATOM 701 C C . ASN A 1 89 ? -27.146 -4.055 36.944 1.00 95.06 89 ASN A C 1
ATOM 703 O O . ASN A 1 89 ? -26.476 -4.405 35.975 1.00 95.06 89 ASN A O 1
ATOM 707 N N . THR A 1 90 ? -28.002 -3.033 36.878 1.00 93.00 90 THR A N 1
ATOM 708 C CA . THR A 1 90 ? -28.244 -2.267 35.647 1.00 93.00 90 THR A CA 1
ATOM 709 C C . THR A 1 90 ? -26.972 -1.580 35.164 1.00 93.00 90 THR A C 1
ATOM 711 O O . THR A 1 90 ? -26.582 -1.744 34.007 1.00 93.00 90 THR A O 1
ATOM 714 N N . VAL A 1 91 ? -26.266 -0.873 36.052 1.00 95.12 91 VAL A N 1
ATOM 715 C CA . VAL A 1 91 ? -24.992 -0.224 35.717 1.00 95.12 91 VAL A CA 1
ATOM 716 C C . VAL A 1 91 ? -23.962 -1.259 35.266 1.00 95.12 91 VAL A C 1
ATOM 718 O O . VAL A 1 91 ? -23.276 -1.038 34.267 1.00 95.12 91 VAL A O 1
ATOM 721 N N . HIS A 1 92 ? -23.867 -2.399 35.953 1.00 94.75 92 HIS A N 1
ATOM 722 C CA . HIS A 1 92 ? -22.948 -3.469 35.578 1.00 94.75 92 HIS A CA 1
ATOM 723 C C . HIS A 1 92 ? -23.248 -3.993 34.166 1.00 94.75 92 HIS A C 1
ATOM 725 O O . HIS A 1 92 ? -22.370 -3.958 33.304 1.00 94.75 92 HIS A O 1
ATOM 731 N N . VAL A 1 93 ? -24.496 -4.385 33.887 1.00 94.88 93 VAL A N 1
ATOM 732 C CA . VAL A 1 93 ? -24.923 -4.876 32.567 1.00 94.88 93 VAL A CA 1
ATOM 733 C C . VAL A 1 93 ? -24.667 -3.833 31.475 1.00 94.88 93 VAL A C 1
ATOM 735 O O . VAL A 1 93 ? -24.122 -4.176 30.426 1.00 94.88 93 VAL A O 1
ATOM 738 N N . GLN A 1 94 ? -24.973 -2.556 31.720 1.00 93.31 94 GLN A N 1
ATOM 739 C CA . GLN A 1 94 ? -24.725 -1.471 30.763 1.00 93.31 94 GLN A CA 1
ATOM 740 C C . GLN A 1 94 ? -23.235 -1.287 30.457 1.00 93.31 94 GLN A C 1
ATOM 742 O O . GLN A 1 94 ? -22.847 -1.163 29.292 1.00 93.31 94 GLN A O 1
ATOM 747 N N . LYS A 1 95 ? -22.378 -1.269 31.485 1.00 92.75 95 LYS A N 1
ATOM 748 C CA . LYS A 1 95 ? -20.924 -1.123 31.310 1.00 92.75 95 LYS A CA 1
ATOM 749 C C . LYS A 1 95 ? -20.340 -2.326 30.580 1.00 92.75 95 LYS A C 1
ATOM 751 O O . LYS A 1 95 ? -19.553 -2.140 29.652 1.00 92.75 95 LYS A O 1
ATOM 756 N N . THR A 1 96 ? -20.765 -3.536 30.940 1.00 93.25 96 THR A N 1
ATOM 757 C CA . THR A 1 96 ? -20.370 -4.760 30.242 1.00 93.25 96 THR A CA 1
ATOM 758 C C . THR A 1 96 ? -20.811 -4.725 28.782 1.00 93.25 96 THR A C 1
ATOM 760 O O . THR A 1 96 ? -20.000 -5.009 27.905 1.00 93.25 96 THR A O 1
ATOM 763 N N . LEU A 1 97 ? -22.052 -4.325 28.489 1.00 92.38 97 LEU A N 1
ATOM 764 C CA . LEU A 1 97 ? -22.545 -4.218 27.116 1.00 92.38 97 LEU A CA 1
ATOM 765 C C . LEU A 1 97 ? -21.741 -3.193 26.308 1.00 92.38 97 LEU A C 1
ATOM 767 O O . LEU A 1 97 ? -21.320 -3.497 25.195 1.00 92.38 97 LEU A O 1
ATOM 771 N N . LYS A 1 98 ? -21.466 -2.013 26.877 1.00 96.06 98 LYS A N 1
ATOM 772 C CA . LYS A 1 98 ? -20.647 -0.984 26.222 1.00 96.06 98 LYS A CA 1
ATOM 773 C C . LYS A 1 98 ? -19.268 -1.525 25.843 1.00 96.06 98 LYS A C 1
ATOM 775 O O . LYS A 1 98 ? -18.857 -1.371 24.697 1.00 96.06 98 LYS A O 1
ATOM 780 N N . LEU A 1 99 ? -18.583 -2.182 26.780 1.00 95.88 99 LEU A N 1
ATOM 781 C CA . LEU A 1 99 ? -17.269 -2.774 26.521 1.00 95.88 99 LEU A CA 1
ATOM 782 C C . LEU A 1 99 ? -17.342 -3.863 25.446 1.00 95.88 99 LEU A C 1
ATOM 784 O O . LEU A 1 99 ? -16.491 -3.902 24.564 1.00 95.88 99 LEU A O 1
ATOM 788 N N . ARG A 1 100 ? -18.379 -4.712 25.460 1.00 95.75 100 ARG A N 1
ATOM 789 C CA . ARG A 1 100 ? -18.575 -5.734 24.416 1.00 95.75 100 ARG A CA 1
ATOM 790 C C . ARG A 1 100 ? -18.760 -5.114 23.032 1.00 95.75 100 ARG A C 1
ATOM 792 O O . ARG A 1 100 ? -18.216 -5.635 22.062 1.00 95.75 100 ARG A O 1
ATOM 799 N N . LEU A 1 101 ? -19.490 -4.004 22.936 1.00 92.12 101 LEU A N 1
ATOM 800 C CA . LEU A 1 101 ? -19.687 -3.292 21.673 1.00 92.12 101 LEU A CA 1
ATOM 801 C C . LEU A 1 101 ? -18.401 -2.626 21.176 1.00 92.12 101 LEU A C 1
ATOM 803 O O . LEU A 1 101 ? -18.108 -2.702 19.987 1.00 92.12 101 LEU A O 1
ATOM 807 N N . GLU A 1 102 ? -17.625 -2.021 22.071 1.00 97.31 102 GLU A N 1
ATOM 808 C CA . GLU A 1 102 ? -16.340 -1.402 21.733 1.00 97.31 102 GLU A CA 1
ATOM 809 C C . GLU A 1 102 ? -15.315 -2.443 21.269 1.00 97.31 102 GLU A C 1
ATOM 811 O O . GLU A 1 102 ? -14.685 -2.265 20.231 1.00 97.31 102 GLU A O 1
ATOM 816 N N . ILE A 1 103 ? -15.213 -3.579 21.968 1.00 97.25 103 ILE A N 1
ATOM 817 C CA . ILE A 1 103 ? -14.367 -4.703 21.542 1.00 97.25 103 ILE A CA 1
ATOM 818 C C . ILE A 1 103 ? -14.772 -5.171 20.142 1.00 97.25 103 ILE A C 1
ATOM 820 O O . ILE A 1 103 ? -13.910 -5.370 19.289 1.00 97.25 103 ILE A O 1
ATOM 824 N N . ARG A 1 104 ? -16.077 -5.304 19.878 1.00 94.62 104 ARG A N 1
ATOM 825 C CA . ARG A 1 104 ? -16.576 -5.702 18.557 1.00 94.62 104 ARG A CA 1
ATOM 826 C C . ARG A 1 104 ? -16.183 -4.699 17.470 1.00 94.62 104 ARG A C 1
ATOM 828 O O . ARG A 1 104 ? -15.695 -5.117 16.425 1.00 94.62 104 ARG A O 1
ATOM 835 N N . ASP A 1 105 ? -16.381 -3.403 17.708 1.00 96.75 105 ASP A N 1
ATOM 836 C CA . ASP A 1 105 ? -16.004 -2.345 16.761 1.00 96.75 105 ASP A CA 1
ATOM 837 C C . ASP A 1 105 ? -14.500 -2.374 16.452 1.00 96.75 105 ASP A C 1
ATOM 839 O O . ASP A 1 105 ? -14.092 -2.400 15.288 1.00 96.75 105 ASP A O 1
ATOM 843 N N . LEU A 1 106 ? -13.675 -2.487 17.496 1.00 98.00 106 LEU A N 1
ATOM 844 C CA . LEU A 1 106 ? -12.226 -2.609 17.365 1.00 98.00 106 LEU A CA 1
ATOM 845 C C . LEU A 1 106 ? -11.823 -3.857 16.570 1.00 98.00 106 LEU A C 1
ATOM 847 O O . LEU A 1 106 ? -10.942 -3.765 15.715 1.00 98.00 106 LEU A O 1
ATOM 851 N N . CYS A 1 107 ? -12.474 -5.003 16.790 1.00 97.25 107 CYS A N 1
ATOM 852 C CA . CYS A 1 107 ? -12.224 -6.224 16.022 1.00 97.25 107 CYS A CA 1
ATOM 853 C C . CYS A 1 107 ? -12.568 -6.057 14.536 1.00 97.25 107 CYS A C 1
ATOM 855 O O . CYS A 1 107 ? -11.749 -6.409 13.686 1.00 97.25 107 CYS A O 1
ATOM 857 N N . CYS A 1 108 ? -13.731 -5.485 14.210 1.00 95.62 108 CYS A N 1
ATOM 858 C CA . CYS A 1 108 ? -14.120 -5.222 12.822 1.00 95.62 108 CYS A CA 1
ATOM 859 C C . CYS A 1 108 ? -13.124 -4.280 12.137 1.00 95.62 108 CYS A C 1
ATOM 861 O O . CYS A 1 108 ? -12.667 -4.536 11.024 1.00 95.62 108 CYS A O 1
ATOM 863 N N . ARG A 1 109 ? -12.735 -3.203 12.823 1.00 98.19 109 ARG A N 1
ATOM 864 C CA . ARG A 1 109 ? -11.783 -2.225 12.297 1.00 98.19 109 ARG A CA 1
ATOM 865 C C . ARG A 1 109 ? -10.385 -2.819 12.114 1.00 98.19 109 ARG A C 1
ATOM 867 O O . ARG A 1 109 ? -9.732 -2.527 11.113 1.00 98.19 109 ARG A O 1
ATOM 874 N N . LEU A 1 110 ? -9.944 -3.683 13.029 1.00 98.25 110 LEU A N 1
ATOM 875 C CA . LEU A 1 110 ? -8.690 -4.427 12.899 1.00 98.25 110 LEU A CA 1
ATOM 876 C C . LEU A 1 110 ? -8.720 -5.360 11.685 1.00 98.25 110 LEU A C 1
ATOM 878 O O . LEU A 1 110 ? -7.758 -5.387 10.923 1.00 98.25 110 LEU A O 1
ATOM 882 N N . GLN A 1 111 ? -9.819 -6.086 11.479 1.00 97.31 111 GLN A N 1
ATOM 883 C CA . GLN A 1 111 ? -9.975 -6.979 10.333 1.00 97.31 111 GLN A CA 1
ATOM 884 C C . GLN A 1 111 ? -9.919 -6.207 9.008 1.00 97.31 111 GLN A C 1
ATOM 886 O O . GLN A 1 111 ? -9.189 -6.604 8.104 1.00 97.31 111 GLN A O 1
ATOM 891 N N . SER A 1 112 ? -10.621 -5.077 8.906 1.00 94.94 112 SER A N 1
ATOM 892 C CA . SER A 1 112 ? -10.562 -4.212 7.720 1.00 94.94 112 SER A CA 1
ATOM 893 C C . SER A 1 112 ? -9.159 -3.650 7.472 1.00 94.94 112 SER A C 1
ATOM 895 O O . SER A 1 112 ? -8.714 -3.543 6.331 1.00 94.94 112 SER A O 1
ATOM 897 N N . LEU A 1 113 ? -8.423 -3.310 8.533 1.00 98.19 113 LEU A N 1
ATOM 898 C CA . LEU A 1 113 ? -7.040 -2.858 8.399 1.00 98.19 113 LEU A CA 1
ATOM 899 C C . LEU A 1 113 ? -6.117 -3.994 7.928 1.00 98.19 113 LEU A C 1
ATOM 901 O O . LEU A 1 113 ? -5.229 -3.768 7.107 1.00 98.19 113 LEU A O 1
ATOM 905 N N . GLN A 1 114 ? -6.337 -5.218 8.413 1.00 97.75 114 GLN A N 1
ATOM 906 C CA . GLN A 1 114 ? -5.602 -6.402 7.966 1.00 97.75 114 GLN A CA 1
ATOM 907 C C . GLN A 1 114 ? -5.841 -6.685 6.480 1.00 97.75 114 GLN A C 1
ATOM 909 O O . GLN A 1 114 ? -4.875 -6.888 5.747 1.00 97.75 114 GLN A O 1
ATOM 914 N N . THR A 1 115 ? -7.090 -6.635 6.009 1.00 95.81 115 THR A N 1
ATOM 915 C CA . THR A 1 115 ? -7.398 -6.849 4.587 1.00 95.81 115 THR A CA 1
ATOM 916 C C . THR A 1 115 ? -6.823 -5.744 3.703 1.00 95.81 115 THR A C 1
ATOM 918 O O . THR A 1 115 ? -6.264 -6.053 2.650 1.00 95.81 115 THR A O 1
ATOM 921 N N . SER A 1 116 ? -6.877 -4.481 4.144 1.00 97.75 116 SER A N 1
ATOM 922 C CA . SER A 1 116 ? -6.227 -3.358 3.450 1.00 97.75 116 SER A CA 1
ATOM 923 C C . SER A 1 116 ? -4.726 -3.598 3.308 1.00 97.75 116 SER A C 1
ATOM 925 O O . SER A 1 116 ? -4.201 -3.563 2.199 1.00 97.75 116 SER A O 1
ATOM 927 N N . ARG A 1 117 ? -4.048 -3.946 4.410 1.00 98.06 117 ARG A N 1
ATOM 928 C CA . ARG A 1 117 ? -2.612 -4.250 4.406 1.00 98.06 117 ARG A CA 1
ATOM 929 C C . ARG A 1 117 ? -2.265 -5.376 3.433 1.00 98.06 117 ARG A C 1
ATOM 931 O O . ARG A 1 117 ? -1.252 -5.300 2.744 1.00 98.06 117 ARG A O 1
ATOM 938 N N . GLU A 1 118 ? -3.073 -6.432 3.385 1.00 97.94 118 GLU A N 1
ATOM 939 C CA . GLU A 1 118 ? -2.853 -7.533 2.447 1.00 97.94 118 GLU A CA 1
ATOM 940 C C . GLU A 1 118 ? -3.010 -7.103 0.986 1.00 97.94 118 GLU A C 1
ATOM 942 O O . GLU A 1 118 ? -2.245 -7.562 0.136 1.00 97.94 118 GLU A O 1
ATOM 947 N N . MET A 1 119 ? -3.983 -6.243 0.667 1.00 98.06 119 MET A N 1
ATOM 948 C CA . MET A 1 119 ? -4.107 -5.696 -0.687 1.00 98.06 119 MET A CA 1
ATOM 949 C C . MET A 1 119 ? -2.900 -4.840 -1.054 1.00 98.06 119 MET A C 1
ATOM 951 O O . MET A 1 119 ? -2.311 -5.063 -2.110 1.00 98.06 119 MET A O 1
ATOM 955 N N . ASP A 1 120 ? -2.496 -3.929 -0.170 1.00 98.25 120 ASP A N 1
ATOM 956 C CA . ASP A 1 120 ? -1.349 -3.050 -0.399 1.00 98.25 120 ASP A CA 1
ATOM 957 C C . ASP A 1 120 ? -0.075 -3.871 -0.623 1.00 98.25 120 ASP A C 1
ATOM 959 O O . ASP A 1 120 ? 0.707 -3.599 -1.532 1.00 98.25 120 ASP A O 1
ATOM 963 N N . GLN A 1 121 ? 0.108 -4.950 0.142 1.00 98.44 121 GLN A N 1
ATOM 964 C CA . GLN A 1 121 ? 1.233 -5.859 -0.042 1.00 98.44 121 GLN A CA 1
ATOM 965 C C . GLN A 1 121 ? 1.208 -6.554 -1.414 1.00 98.44 121 GLN A C 1
ATOM 967 O O . GLN A 1 121 ? 2.252 -6.679 -2.056 1.00 98.44 121 GLN A O 1
ATOM 972 N N . ARG A 1 122 ? 0.036 -6.995 -1.893 1.00 98.38 122 ARG A N 1
ATOM 973 C CA . ARG A 1 122 ? -0.098 -7.571 -3.245 1.00 98.38 122 ARG A CA 1
ATOM 974 C C . ARG A 1 122 ? 0.244 -6.542 -4.322 1.00 98.38 122 ARG A C 1
ATOM 976 O O . ARG A 1 122 ? 0.928 -6.890 -5.284 1.00 98.38 122 ARG A O 1
ATOM 983 N N . GLU A 1 123 ? -0.181 -5.296 -4.141 1.00 98.50 123 GLU A N 1
ATOM 984 C CA . GLU A 1 123 ? 0.094 -4.209 -5.080 1.00 98.50 123 GLU A CA 1
ATOM 985 C C . GLU A 1 123 ? 1.580 -3.840 -5.113 1.00 98.50 123 GLU A C 1
ATOM 987 O O . GLU A 1 123 ? 2.157 -3.707 -6.191 1.00 98.50 123 GLU A O 1
ATOM 992 N N . ILE A 1 124 ? 2.243 -3.795 -3.955 1.00 98.44 124 ILE A N 1
ATOM 993 C CA . ILE A 1 124 ? 3.698 -3.611 -3.872 1.00 98.44 124 ILE A CA 1
ATOM 994 C C . ILE A 1 124 ? 4.421 -4.693 -4.679 1.00 98.44 124 ILE A C 1
ATOM 996 O O . ILE A 1 124 ? 5.288 -4.371 -5.491 1.00 98.44 124 ILE A O 1
ATOM 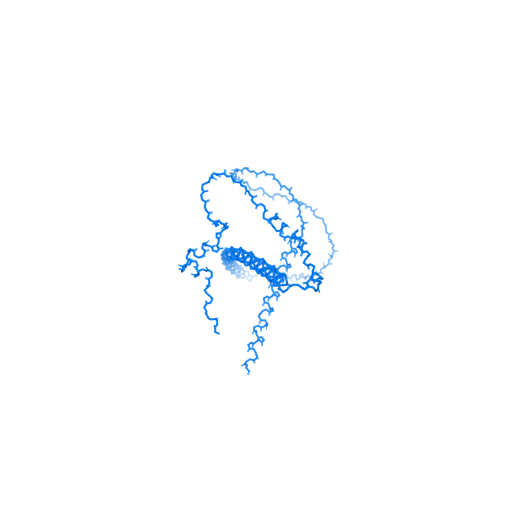1000 N N . TYR A 1 125 ? 4.048 -5.967 -4.522 1.00 98.44 125 TYR A N 1
ATOM 1001 C CA . TYR A 1 125 ? 4.662 -7.044 -5.304 1.00 98.44 125 TYR A CA 1
ATOM 1002 C C . TYR A 1 125 ? 4.382 -6.926 -6.806 1.00 98.44 125 TYR A C 1
ATOM 1004 O O . TYR A 1 125 ? 5.246 -7.265 -7.618 1.00 98.44 125 TYR A O 1
ATOM 1012 N N . ARG A 1 126 ? 3.192 -6.458 -7.199 1.00 98.62 126 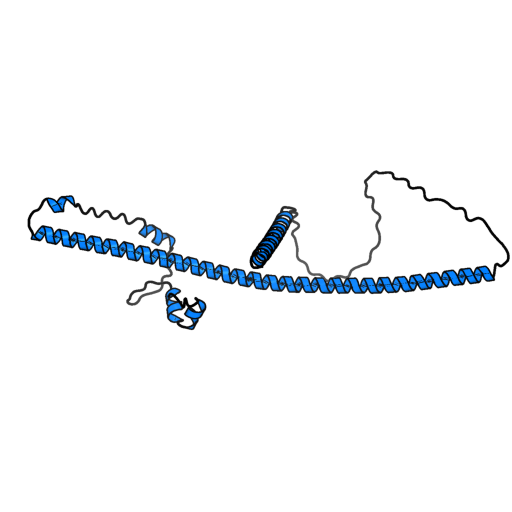ARG A N 1
ATOM 1013 C CA . ARG A 1 126 ? 2.858 -6.201 -8.606 1.00 98.62 126 ARG A CA 1
ATOM 1014 C C . ARG A 1 126 ? 3.762 -5.108 -9.182 1.00 98.62 126 ARG A C 1
ATOM 1016 O O . ARG A 1 126 ? 4.408 -5.337 -10.203 1.00 98.62 126 ARG A O 1
ATOM 1023 N N . LEU A 1 127 ? 3.866 -3.975 -8.490 1.00 98.56 127 LEU A N 1
ATOM 1024 C CA . LEU A 1 127 ? 4.684 -2.831 -8.896 1.00 98.56 127 LEU A CA 1
ATOM 1025 C C . LEU A 1 127 ? 6.179 -3.161 -8.933 1.00 98.56 127 LEU A C 1
ATOM 1027 O O . LEU A 1 127 ? 6.872 -2.735 -9.853 1.00 98.56 127 LEU A O 1
ATOM 1031 N N . GLN A 1 128 ? 6.680 -3.955 -7.984 1.00 98.56 128 GLN A N 1
ATOM 1032 C CA . GLN A 1 128 ? 8.067 -4.432 -7.998 1.00 98.56 128 GLN A CA 1
ATOM 1033 C C . GLN A 1 128 ? 8.369 -5.240 -9.264 1.00 98.56 128 GLN A C 1
ATOM 1035 O O . GLN A 1 128 ? 9.341 -4.951 -9.957 1.00 98.56 128 GLN A O 1
ATOM 1040 N N . ARG A 1 129 ? 7.495 -6.186 -9.631 1.00 98.44 129 ARG A N 1
ATOM 1041 C CA . ARG A 1 129 ? 7.668 -6.976 -10.862 1.00 98.44 129 ARG A CA 1
ATOM 1042 C C . ARG A 1 129 ? 7.643 -6.113 -12.119 1.00 98.44 129 ARG A C 1
ATOM 1044 O O . ARG A 1 129 ? 8.402 -6.381 -13.049 1.00 98.44 129 ARG A O 1
ATOM 1051 N N . GLU A 1 130 ? 6.781 -5.100 -12.166 1.00 98.44 130 GLU A N 1
ATOM 1052 C CA . GLU A 1 130 ? 6.742 -4.150 -13.282 1.00 98.44 130 GLU A CA 1
ATOM 1053 C C . GLU A 1 130 ? 8.014 -3.309 -13.350 1.00 98.44 130 GLU A C 1
ATOM 1055 O O . GLU A 1 130 ? 8.593 -3.173 -14.427 1.00 98.44 130 GLU A O 1
ATOM 1060 N N . ASN A 1 131 ? 8.501 -2.812 -12.211 1.00 98.31 131 ASN A N 1
ATOM 1061 C CA . ASN A 1 131 ? 9.759 -2.074 -12.146 1.00 98.31 131 ASN A CA 1
ATOM 1062 C C . ASN A 1 131 ? 10.937 -2.923 -12.641 1.00 98.31 131 ASN A C 1
ATOM 1064 O O . ASN A 1 131 ? 11.714 -2.465 -13.478 1.00 98.31 131 ASN A O 1
ATOM 1068 N N . ASP A 1 132 ? 11.022 -4.178 -12.200 1.00 98.56 132 ASP A N 1
ATOM 1069 C CA . ASP A 1 132 ? 12.055 -5.117 -12.640 1.00 98.56 132 ASP A CA 1
ATOM 1070 C C . ASP A 1 132 ? 11.949 -5.431 -14.135 1.00 98.56 132 ASP A C 1
ATOM 1072 O O . ASP A 1 132 ? 12.959 -5.667 -14.802 1.00 98.56 132 ASP A O 1
ATOM 1076 N N . ARG A 1 133 ? 10.728 -5.449 -14.684 1.00 98.44 133 ARG A N 1
ATOM 1077 C CA . ARG A 1 133 ? 10.498 -5.604 -16.124 1.00 98.44 133 ARG A CA 1
ATOM 1078 C C . ARG A 1 133 ? 11.063 -4.414 -16.892 1.00 98.44 133 ARG A C 1
ATOM 1080 O O . ARG A 1 133 ? 11.887 -4.622 -17.778 1.00 98.44 133 ARG A O 1
ATOM 1087 N N . TYR A 1 134 ? 10.700 -3.193 -16.503 1.00 98.31 134 TYR A N 1
ATOM 1088 C CA . TYR A 1 134 ? 11.193 -1.975 -17.149 1.00 98.31 134 TYR A CA 1
ATOM 1089 C C . TYR A 1 134 ? 12.707 -1.816 -17.019 1.00 98.31 134 TYR A C 1
ATOM 1091 O O . TYR A 1 134 ? 13.368 -1.436 -17.981 1.00 98.31 134 TYR A O 1
ATOM 1099 N N . ARG A 1 135 ? 13.287 -2.170 -15.866 1.00 98.56 135 ARG A N 1
ATOM 1100 C CA . ARG A 1 135 ? 14.745 -2.171 -15.688 1.00 98.56 135 ARG A CA 1
ATOM 1101 C C . ARG A 1 135 ? 15.446 -3.111 -16.661 1.00 98.56 135 ARG A C 1
ATOM 1103 O O . ARG A 1 135 ? 16.461 -2.730 -17.237 1.00 98.56 135 ARG A O 1
ATOM 1110 N N . ARG A 1 136 ? 14.908 -4.317 -16.864 1.00 98.44 136 ARG A N 1
ATOM 1111 C CA . ARG A 1 136 ? 15.458 -5.280 -17.830 1.00 98.44 136 ARG A CA 1
ATOM 1112 C C . ARG A 1 136 ? 15.307 -4.802 -19.271 1.00 98.44 136 ARG A C 1
ATOM 1114 O O . ARG A 1 136 ? 16.262 -4.913 -20.030 1.00 98.44 136 ARG A O 1
ATOM 1121 N N . GLU A 1 137 ? 14.147 -4.257 -19.633 1.00 98.44 137 GLU A N 1
ATOM 1122 C CA . GLU A 1 137 ? 13.906 -3.684 -20.966 1.00 98.44 137 GLU A CA 1
ATOM 1123 C C . GLU A 1 137 ? 14.887 -2.537 -21.261 1.00 98.44 137 GLU A C 1
ATOM 1125 O O . GLU A 1 137 ? 15.530 -2.533 -22.311 1.00 98.44 137 GLU A O 1
ATOM 1130 N N . LEU A 1 138 ? 15.084 -1.625 -20.303 1.00 98.44 138 LEU A N 1
ATOM 1131 C CA . LEU A 1 138 ? 16.022 -0.510 -20.436 1.00 98.44 138 LEU A CA 1
ATOM 1132 C C . LEU A 1 138 ? 17.477 -0.986 -20.533 1.00 98.44 138 LEU A C 1
ATOM 1134 O O . LEU A 1 138 ? 18.219 -0.510 -21.386 1.00 98.44 138 LEU A O 1
ATOM 1138 N N . ALA A 1 139 ? 17.882 -1.946 -19.697 1.00 98.56 139 ALA A N 1
ATOM 1139 C CA . ALA A 1 139 ? 19.226 -2.520 -19.745 1.00 98.56 139 ALA A CA 1
ATOM 1140 C C . ALA A 1 139 ? 19.496 -3.223 -21.085 1.00 98.56 139 ALA A C 1
ATOM 1142 O O . ALA A 1 139 ? 20.571 -3.075 -21.663 1.00 98.56 139 ALA A O 1
ATOM 1143 N N . GLN A 1 140 ? 18.506 -3.944 -21.618 1.00 98.50 140 GLN A N 1
ATOM 1144 C CA . GLN A 1 140 ? 18.619 -4.571 -22.931 1.00 98.50 140 GLN A CA 1
ATOM 1145 C C . GLN A 1 140 ? 18.744 -3.525 -24.044 1.00 98.50 140 GLN A C 1
ATOM 1147 O O . GLN A 1 140 ? 19.530 -3.705 -24.971 1.00 98.50 140 GLN A O 1
ATOM 1152 N N . GLN A 1 141 ? 17.976 -2.438 -23.970 1.00 98.56 141 GLN A N 1
ATOM 1153 C CA . GLN A 1 141 ? 18.060 -1.360 -24.948 1.00 98.56 141 GLN A CA 1
ATOM 1154 C C . GLN A 1 141 ? 19.417 -0.644 -24.885 1.00 98.56 141 GLN A C 1
ATOM 1156 O O . GLN A 1 141 ? 20.011 -0.396 -25.932 1.00 98.56 141 GLN A O 1
ATOM 1161 N N . ALA A 1 142 ? 19.934 -0.383 -23.682 1.00 98.31 142 ALA A N 1
ATOM 1162 C CA . ALA A 1 142 ? 21.269 0.174 -23.485 1.00 98.31 142 ALA A CA 1
ATOM 1163 C C . ALA A 1 142 ? 22.346 -0.724 -24.112 1.00 98.31 142 ALA A C 1
ATOM 1165 O O . ALA A 1 142 ? 23.132 -0.241 -24.918 1.00 98.31 142 ALA A O 1
ATOM 1166 N N . SER A 1 143 ? 22.299 -2.035 -23.853 1.00 98.50 143 SER A N 1
ATOM 1167 C CA . SER A 1 143 ? 23.226 -3.006 -24.454 1.00 98.50 143 SER A CA 1
ATOM 1168 C C . SER A 1 143 ? 23.187 -2.990 -25.987 1.00 98.50 143 SER A C 1
ATOM 1170 O O . SER A 1 143 ? 24.236 -2.961 -26.619 1.00 98.50 143 SER A O 1
ATOM 1172 N N . ARG A 1 144 ? 22.002 -2.917 -26.612 1.00 98.56 144 ARG A N 1
ATOM 1173 C CA . ARG A 1 144 ? 21.900 -2.824 -28.083 1.00 98.56 144 ARG A CA 1
ATOM 1174 C C . ARG A 1 144 ? 22.529 -1.547 -28.637 1.00 98.56 144 ARG A C 1
ATOM 1176 O O . ARG A 1 144 ? 23.110 -1.568 -29.721 1.00 98.56 144 ARG A O 1
ATOM 1183 N N . TYR A 1 145 ? 22.369 -0.427 -27.934 1.00 98.56 145 TYR A N 1
ATOM 1184 C CA . TYR A 1 145 ? 22.994 0.824 -28.349 1.00 98.56 145 TYR A CA 1
ATOM 1185 C C . TYR A 1 145 ? 24.506 0.804 -28.127 1.00 98.56 145 TYR A C 1
ATOM 1187 O O . TYR A 1 145 ? 25.224 1.296 -28.990 1.00 98.56 145 TYR A O 1
ATOM 1195 N N . GLU A 1 146 ? 25.000 0.188 -27.053 1.00 98.56 146 GLU A N 1
ATOM 1196 C CA . GLU A 1 146 ? 26.438 -0.031 -26.852 1.00 98.56 146 GLU A CA 1
ATOM 1197 C C . GLU A 1 146 ? 27.055 -0.889 -27.967 1.00 98.56 146 GLU A C 1
ATOM 1199 O O . GLU A 1 146 ? 28.098 -0.523 -28.517 1.00 98.56 146 GLU A O 1
ATOM 1204 N N . ASP A 1 147 ? 26.383 -1.968 -28.378 1.00 98.44 147 ASP A N 1
ATOM 1205 C CA . ASP A 1 147 ? 26.829 -2.803 -29.500 1.00 98.44 147 ASP A CA 1
ATOM 1206 C C . ASP A 1 147 ? 26.898 -1.989 -30.800 1.00 98.44 147 ASP A C 1
ATOM 1208 O O . ASP A 1 147 ? 27.895 -2.027 -31.525 1.00 98.44 147 ASP A O 1
ATOM 1212 N N . ARG A 1 148 ? 25.865 -1.180 -31.077 1.00 98.44 148 ARG A N 1
ATOM 1213 C CA . ARG A 1 148 ? 25.830 -0.319 -32.267 1.00 98.44 148 ARG A CA 1
ATOM 1214 C C . ARG A 1 148 ? 26.909 0.761 -32.233 1.00 98.44 148 ARG A C 1
ATOM 1216 O O . ARG A 1 148 ? 27.493 1.070 -33.269 1.00 98.44 148 ARG A O 1
ATOM 1223 N N . ILE A 1 149 ? 27.175 1.339 -31.065 1.00 98.50 149 ILE A N 1
ATOM 1224 C CA . ILE A 1 149 ? 28.262 2.303 -30.875 1.00 98.50 149 ILE A CA 1
ATOM 1225 C C . ILE A 1 149 ? 29.599 1.629 -31.184 1.00 98.50 149 ILE A C 1
ATOM 1227 O O . ILE A 1 149 ? 30.403 2.194 -31.923 1.00 98.50 149 ILE A O 1
ATOM 1231 N N . THR A 1 150 ? 29.827 0.419 -30.676 1.00 98.50 150 THR A N 1
ATOM 1232 C CA . THR A 1 150 ? 31.048 -0.355 -30.945 1.00 98.50 150 THR A CA 1
ATOM 1233 C C . THR A 1 150 ? 31.214 -0.650 -32.438 1.00 98.50 150 THR A C 1
ATOM 1235 O O . THR A 1 150 ? 32.288 -0.438 -32.998 1.00 98.50 150 THR A O 1
ATOM 1238 N N . GLU A 1 151 ? 30.141 -1.063 -33.115 1.00 98.38 151 GLU A N 1
ATOM 1239 C CA . GLU A 1 151 ? 30.141 -1.300 -34.563 1.00 98.38 151 GLU A CA 1
ATOM 1240 C C . GLU A 1 151 ? 30.517 -0.033 -35.350 1.00 98.38 151 GLU A C 1
ATOM 1242 O O . GLU A 1 151 ? 31.375 -0.075 -36.233 1.00 98.38 151 GLU A O 1
ATOM 1247 N N . LEU A 1 152 ? 29.913 1.111 -35.009 1.00 98.44 152 LEU A N 1
ATOM 1248 C CA . LEU A 1 152 ? 30.194 2.389 -35.666 1.00 98.44 152 LEU A CA 1
ATOM 1249 C C . LEU A 1 152 ? 31.638 2.853 -35.447 1.00 98.44 152 LEU A C 1
ATOM 1251 O O . LEU A 1 152 ? 32.235 3.403 -36.373 1.00 98.44 152 LEU A O 1
ATOM 1255 N N . HIS A 1 153 ? 32.217 2.603 -34.270 1.00 98.19 153 HIS A N 1
ATOM 1256 C CA . HIS A 1 153 ? 33.640 2.855 -34.035 1.00 98.19 153 HIS A CA 1
ATOM 1257 C C . HIS A 1 153 ? 34.518 1.997 -34.951 1.00 98.19 153 HIS A C 1
ATOM 1259 O O . HIS A 1 153 ? 35.421 2.538 -35.585 1.00 98.19 153 HIS A O 1
ATOM 1265 N N . GLY A 1 154 ? 34.209 0.706 -35.112 1.00 97.88 154 GLY A N 1
ATOM 1266 C CA . GLY A 1 154 ? 34.935 -0.163 -36.044 1.00 97.88 154 GLY A CA 1
ATOM 1267 C C . GLY A 1 154 ? 34.846 0.318 -37.499 1.00 97.88 154 GLY A C 1
ATOM 1268 O O . GLY A 1 154 ? 35.850 0.360 -38.209 1.00 97.88 154 GLY A O 1
ATOM 1269 N N . VAL A 1 155 ? 33.662 0.761 -37.941 1.00 98.38 155 VAL A N 1
ATOM 1270 C CA . VAL A 1 155 ? 33.484 1.370 -39.273 1.00 98.38 155 VAL A CA 1
ATOM 1271 C C . VAL A 1 155 ? 34.301 2.658 -39.409 1.00 98.38 155 VAL A C 1
ATOM 1273 O O . VAL A 1 155 ? 34.936 2.873 -40.441 1.00 98.38 155 VAL A O 1
ATOM 1276 N N . LEU A 1 156 ? 34.313 3.512 -38.385 1.00 97.69 156 LEU A N 1
ATOM 1277 C CA . LEU A 1 156 ? 35.075 4.760 -38.390 1.00 97.69 156 LEU A CA 1
ATOM 1278 C C . LEU A 1 156 ? 36.582 4.504 -38.501 1.00 97.69 156 LEU A C 1
ATOM 1280 O O . LEU A 1 156 ? 37.258 5.172 -39.282 1.00 97.69 156 LEU A O 1
ATOM 1284 N N . GLU A 1 157 ? 37.111 3.551 -37.737 1.00 98.00 157 GLU A N 1
ATOM 1285 C CA . GLU A 1 157 ? 38.522 3.158 -37.795 1.00 98.00 157 GLU A CA 1
ATOM 1286 C C . GLU A 1 157 ? 38.898 2.610 -39.173 1.00 98.00 157 GLU A C 1
ATOM 1288 O O . GLU A 1 157 ? 39.913 3.005 -39.747 1.00 98.00 157 GLU A O 1
ATOM 1293 N N . GLU A 1 158 ? 38.042 1.774 -39.755 1.00 97.06 158 GLU A N 1
ATOM 1294 C CA . GLU A 1 158 ? 38.232 1.222 -41.094 1.00 97.06 158 GLU A CA 1
ATOM 1295 C C . GLU A 1 158 ? 38.203 2.308 -42.187 1.00 97.06 158 GLU A C 1
ATOM 1297 O O . GLU A 1 158 ? 39.015 2.288 -43.116 1.00 97.06 158 GLU A O 1
ATOM 1302 N N . LEU A 1 159 ? 37.302 3.291 -42.079 1.00 97.69 159 LEU A N 1
ATOM 1303 C CA . LEU A 1 159 ? 37.262 4.440 -42.989 1.00 97.69 159 LEU A CA 1
ATOM 1304 C C . LEU A 1 159 ? 38.504 5.325 -42.842 1.00 97.69 159 LEU A C 1
ATOM 1306 O O . LEU A 1 159 ? 39.075 5.739 -43.851 1.00 97.69 159 LEU A O 1
ATOM 1310 N N . LYS A 1 160 ? 38.960 5.571 -41.607 1.00 96.38 160 LYS A N 1
ATOM 1311 C CA . LYS A 1 160 ? 40.211 6.297 -41.343 1.00 96.38 160 LYS A CA 1
ATOM 1312 C C . LYS A 1 160 ? 41.407 5.575 -41.960 1.00 96.38 160 LYS A C 1
ATOM 1314 O O . LYS A 1 160 ? 42.192 6.210 -42.657 1.00 96.38 160 LYS A O 1
ATOM 1319 N N . ARG A 1 161 ? 41.505 4.252 -41.788 1.00 96.25 161 ARG A N 1
ATOM 1320 C CA . ARG A 1 161 ? 42.556 3.421 -42.395 1.00 96.25 161 ARG A CA 1
ATOM 1321 C C . ARG A 1 161 ? 42.566 3.554 -43.919 1.00 96.25 161 ARG A C 1
ATOM 1323 O O . ARG A 1 161 ? 43.611 3.847 -44.494 1.00 96.25 161 ARG A O 1
ATOM 1330 N N . LYS A 1 162 ? 41.407 3.411 -44.572 1.00 96.19 162 LYS A N 1
ATOM 1331 C CA . LYS A 1 162 ? 41.274 3.573 -46.033 1.00 96.19 162 LYS A CA 1
ATOM 1332 C C . LYS A 1 162 ? 41.674 4.969 -46.507 1.00 96.19 162 LYS A C 1
ATOM 1334 O O . LYS A 1 162 ? 42.359 5.090 -47.520 1.00 96.19 162 LYS A O 1
ATOM 1339 N N . ALA A 1 163 ? 41.281 6.015 -45.780 1.00 94.25 163 ALA A N 1
ATOM 1340 C CA . ALA A 1 163 ? 41.671 7.385 -46.101 1.00 94.25 163 ALA A CA 1
ATOM 1341 C C . ALA A 1 163 ? 43.194 7.579 -45.997 1.00 94.25 163 ALA A C 1
ATOM 1343 O O . ALA A 1 163 ? 43.804 8.128 -46.914 1.00 94.25 163 ALA A O 1
ATOM 1344 N N . SER A 1 164 ? 43.824 7.069 -44.933 1.00 93.00 164 SER A N 1
ATOM 1345 C CA . SER A 1 164 ? 45.281 7.107 -44.770 1.00 93.00 164 SER A CA 1
ATOM 1346 C C . SER A 1 164 ? 46.015 6.322 -45.861 1.00 93.00 164 SER A C 1
ATOM 1348 O O . SER A 1 164 ? 47.026 6.792 -46.374 1.00 93.00 164 SER A O 1
ATOM 1350 N N . GLU A 1 165 ? 45.500 5.161 -46.270 1.00 91.88 165 GLU A N 1
ATOM 1351 C CA . GLU A 1 165 ? 46.056 4.373 -47.378 1.00 91.88 165 GLU A CA 1
ATOM 1352 C C . GLU A 1 165 ? 45.948 5.104 -48.715 1.00 91.88 165 GLU A C 1
ATOM 1354 O O . GLU A 1 165 ? 46.918 5.141 -49.473 1.00 91.88 165 GLU A O 1
ATOM 1359 N N . MET A 1 166 ? 44.809 5.740 -49.000 1.00 88.94 166 MET A N 1
ATOM 1360 C CA . MET A 1 166 ? 44.645 6.575 -50.192 1.00 88.94 166 MET A CA 1
ATOM 1361 C C . MET A 1 166 ? 45.611 7.762 -50.189 1.00 88.94 166 MET A C 1
ATOM 1363 O O . MET A 1 166 ? 46.217 8.056 -51.217 1.00 88.94 166 MET A O 1
ATOM 1367 N N . GLN A 1 167 ? 45.797 8.416 -49.042 1.00 85.69 167 GLN A N 1
ATOM 1368 C CA . GLN A 1 167 ? 46.725 9.536 -48.897 1.00 85.69 167 GLN A CA 1
ATOM 1369 C C . GLN A 1 167 ? 48.188 9.095 -49.048 1.00 85.69 167 GLN A C 1
ATOM 1371 O O . GLN A 1 167 ? 48.965 9.764 -49.728 1.00 85.69 167 GLN A O 1
ATOM 1376 N N . ALA A 1 168 ? 48.564 7.942 -48.489 1.00 80.12 168 ALA A N 1
ATOM 1377 C CA . ALA A 1 168 ? 49.891 7.354 -48.667 1.00 80.12 168 ALA A CA 1
ATOM 1378 C C . ALA A 1 168 ? 50.144 6.935 -50.128 1.00 80.12 168 ALA A C 1
ATOM 1380 O O . ALA A 1 168 ? 51.221 7.187 -50.666 1.00 80.12 168 ALA A O 1
ATOM 1381 N N . SER A 1 169 ? 49.133 6.367 -50.793 1.00 75.62 169 SER A N 1
ATOM 1382 C CA . SER A 1 169 ? 49.183 5.993 -52.214 1.00 75.62 169 SER A CA 1
ATOM 1383 C C . SER A 1 169 ? 49.303 7.220 -53.122 1.00 75.62 169 SER A C 1
ATOM 1385 O O . SER A 1 169 ? 50.072 7.213 -54.079 1.00 75.62 169 SER A O 1
ATOM 1387 N N . ALA A 1 170 ? 48.579 8.299 -52.810 1.00 67.38 170 ALA A N 1
ATOM 1388 C CA . ALA A 1 170 ? 48.695 9.573 -53.511 1.00 67.38 170 ALA A CA 1
ATOM 1389 C C . ALA A 1 170 ? 50.072 10.219 -53.281 1.00 67.38 170 ALA A C 1
ATOM 1391 O O . ALA A 1 170 ? 50.678 10.693 -54.229 1.00 67.38 170 ALA A O 1
ATOM 1392 N N . SER A 1 171 ? 50.618 10.175 -52.063 1.00 59.38 171 SER A N 1
ATOM 1393 C CA . SER A 1 171 ? 51.959 10.701 -51.758 1.00 59.38 171 SER A CA 1
ATOM 1394 C C . SER A 1 171 ? 53.078 9.942 -52.493 1.00 59.38 171 SER A C 1
ATOM 1396 O O . SER A 1 171 ? 53.998 10.559 -53.025 1.00 59.38 171 SER A O 1
ATOM 1398 N N . ALA A 1 172 ? 52.962 8.614 -52.632 1.00 57.81 172 ALA A N 1
ATOM 1399 C CA . ALA A 1 172 ? 53.900 7.805 -53.419 1.00 57.81 172 ALA A CA 1
ATOM 1400 C C . ALA A 1 172 ? 53.836 8.096 -54.933 1.00 57.81 172 ALA A C 1
ATOM 1402 O O . ALA A 1 172 ? 54.855 8.020 -55.619 1.00 57.81 172 ALA A O 1
ATOM 1403 N N . ASN A 1 173 ? 52.660 8.470 -55.446 1.00 53.12 173 ASN A N 1
ATOM 1404 C CA . ASN A 1 173 ? 52.465 8.844 -56.851 1.00 53.12 173 ASN A CA 1
ATOM 1405 C C . ASN A 1 173 ? 52.794 10.323 -57.132 1.00 53.12 173 ASN A C 1
ATOM 1407 O O . ASN A 1 173 ? 52.965 10.702 -58.290 1.00 53.12 173 ASN A O 1
ATOM 1411 N N . ASN A 1 174 ? 52.928 11.142 -56.083 1.00 44.16 174 ASN A N 1
ATOM 1412 C CA . ASN A 1 174 ? 53.072 12.594 -56.162 1.00 44.16 174 ASN A CA 1
ATOM 1413 C C . ASN A 1 174 ? 54.396 13.073 -55.537 1.00 44.16 174 ASN A C 1
ATOM 1415 O O . ASN A 1 174 ? 54.457 14.150 -54.947 1.00 44.16 174 ASN A O 1
ATOM 1419 N N . ALA A 1 175 ? 55.495 12.334 -55.728 1.00 44.03 175 ALA A N 1
ATOM 1420 C CA . ALA A 1 175 ? 56.856 12.818 -55.441 1.00 44.03 175 ALA A CA 1
ATOM 1421 C C . ALA A 1 175 ? 57.325 13.957 -56.383 1.00 44.03 175 ALA A C 1
ATOM 1423 O O . ALA A 1 175 ? 58.517 14.236 -56.504 1.00 44.03 175 ALA A O 1
ATOM 1424 N N . THR A 1 176 ? 56.391 14.640 -57.042 1.00 43.91 176 THR A N 1
ATOM 1425 C CA . THR A 1 176 ? 56.594 15.908 -57.730 1.00 43.91 176 THR A CA 1
ATOM 1426 C C . THR A 1 176 ? 55.325 16.734 -57.580 1.00 43.91 176 THR A C 1
ATOM 1428 O O . THR A 1 176 ? 54.237 16.215 -57.814 1.00 43.91 176 THR A O 1
ATOM 1431 N N . VAL A 1 177 ? 55.499 18.025 -57.307 1.00 44.66 177 VAL A N 1
ATOM 1432 C CA . VAL A 1 177 ? 54.481 19.064 -57.071 1.00 44.66 177 VAL A CA 1
ATOM 1433 C C . VAL A 1 177 ? 54.148 19.243 -55.590 1.00 44.66 177 VAL A C 1
ATOM 1435 O O . VAL A 1 177 ? 53.115 18.824 -55.078 1.00 44.66 177 VAL A O 1
ATOM 1438 N N . GLY A 1 178 ? 55.077 19.924 -54.915 1.00 50.72 178 GLY A N 1
ATOM 1439 C CA . GLY A 1 178 ? 54.782 20.624 -53.677 1.00 50.72 178 GLY A CA 1
ATOM 1440 C C . GLY A 1 178 ? 53.761 21.729 -53.928 1.00 50.72 178 GLY A C 1
ATOM 1441 O O . GLY A 1 178 ? 53.884 22.493 -54.885 1.00 50.72 178 GLY A O 1
ATOM 1442 N N . VAL A 1 179 ? 52.770 21.793 -53.052 1.00 48.25 179 VAL A N 1
ATOM 1443 C CA . VAL A 1 179 ? 51.951 22.978 -52.826 1.00 48.25 179 VAL A CA 1
ATOM 1444 C C . VAL A 1 179 ? 51.845 23.102 -51.310 1.00 48.25 179 VAL A C 1
ATOM 1446 O O . VAL A 1 179 ? 50.969 22.520 -50.676 1.00 48.25 179 VAL A O 1
ATOM 1449 N N . ASP A 1 180 ? 52.840 23.786 -50.745 1.00 52.69 180 ASP A N 1
ATOM 1450 C CA . ASP A 1 180 ? 52.619 24.687 -49.616 1.00 52.69 180 ASP A CA 1
ATOM 1451 C C . ASP A 1 180 ? 51.452 25.599 -50.008 1.00 52.69 180 ASP A C 1
ATOM 1453 O O . ASP A 1 180 ? 51.548 26.237 -51.056 1.00 52.69 180 ASP A O 1
ATOM 1457 N N . ASP A 1 181 ? 50.354 25.580 -49.252 1.00 47.16 181 ASP A N 1
ATOM 1458 C CA . ASP A 1 181 ? 49.676 26.779 -48.729 1.00 47.16 181 ASP A CA 1
ATOM 1459 C C . ASP A 1 181 ? 48.389 26.345 -47.996 1.00 47.16 181 ASP A C 1
ATOM 1461 O O . ASP A 1 181 ? 47.281 26.330 -48.537 1.00 47.16 181 ASP A O 1
ATOM 1465 N N . LEU A 1 182 ? 48.557 25.884 -46.755 1.00 48.44 182 LEU A N 1
ATOM 1466 C CA . LEU A 1 182 ? 47.465 25.632 -45.816 1.00 48.44 182 LEU A CA 1
ATOM 1467 C C . LEU A 1 182 ? 47.168 26.958 -45.107 1.00 48.44 182 LEU A C 1
ATOM 1469 O O . LEU A 1 182 ? 47.838 27.318 -44.143 1.00 48.44 182 LEU A O 1
ATOM 1473 N N . VAL A 1 183 ? 46.172 27.694 -45.600 1.00 53.34 183 VAL A N 1
ATOM 1474 C CA . VAL A 1 183 ? 45.632 28.863 -44.898 1.00 53.34 183 VAL A CA 1
ATOM 1475 C C . VAL A 1 183 ? 44.832 28.371 -43.688 1.00 53.34 183 VAL A C 1
ATOM 1477 O O . VAL A 1 183 ? 43.733 27.834 -43.829 1.00 53.34 183 VAL A O 1
ATOM 1480 N N . GLU A 1 184 ? 45.406 28.557 -42.498 1.00 54.19 184 GLU A N 1
ATOM 1481 C CA . GLU A 1 184 ? 44.682 28.626 -41.227 1.00 54.19 184 GLU A CA 1
ATOM 1482 C C . GLU A 1 184 ? 43.599 29.709 -41.319 1.00 54.19 184 GLU A C 1
ATOM 1484 O O . GLU A 1 184 ? 43.898 30.881 -41.558 1.00 54.19 184 GLU A O 1
ATOM 1489 N N . VAL A 1 185 ? 42.342 29.343 -41.076 1.00 48.38 185 VAL A N 1
ATOM 1490 C CA . VAL A 1 185 ? 41.314 30.308 -40.677 1.00 48.38 185 VAL A CA 1
ATOM 1491 C C . VAL A 1 185 ? 40.849 29.907 -39.289 1.00 48.38 185 VAL A C 1
ATOM 1493 O O . VAL A 1 185 ? 40.170 28.899 -39.117 1.00 48.38 185 VAL A O 1
ATOM 1496 N N . SER A 1 186 ? 41.303 30.692 -38.313 1.00 47.09 186 SER A N 1
ATOM 1497 C CA . SER A 1 186 ? 40.931 30.629 -36.905 1.00 47.09 186 SER A CA 1
ATOM 1498 C C . SER A 1 186 ? 39.427 30.759 -36.684 1.00 47.09 186 SER A C 1
ATOM 1500 O O . SER A 1 186 ? 38.754 31.573 -37.319 1.00 47.09 186 SER A O 1
ATOM 1502 N N . ASP A 1 187 ? 38.959 30.011 -35.689 1.00 45.19 187 ASP A N 1
ATOM 1503 C CA . ASP A 1 187 ? 37.682 30.186 -35.013 1.00 45.19 187 ASP A CA 1
ATOM 1504 C C . ASP A 1 187 ? 37.554 31.614 -34.451 1.00 45.19 187 ASP A C 1
ATOM 1506 O O . ASP A 1 187 ? 38.476 32.137 -33.819 1.00 45.19 187 ASP A O 1
ATOM 1510 N N . SER A 1 188 ? 36.401 32.248 -34.668 1.00 45.34 188 SER A N 1
ATOM 1511 C CA . SER A 1 188 ? 36.015 33.478 -33.975 1.00 45.34 188 SER A CA 1
ATOM 1512 C C . SER A 1 188 ? 34.637 33.278 -33.364 1.00 45.34 188 SER A C 1
ATOM 1514 O O . SER A 1 188 ? 33.622 33.343 -34.058 1.00 45.34 188 SER A O 1
ATOM 1516 N N . ASP A 1 189 ? 34.632 33.057 -32.053 1.00 48.75 189 ASP A N 1
ATOM 1517 C CA . ASP A 1 189 ? 33.454 33.073 -31.196 1.00 48.75 189 ASP A CA 1
ATOM 1518 C C . ASP A 1 189 ? 32.749 34.434 -31.277 1.00 48.75 189 ASP A C 1
ATOM 1520 O O . ASP A 1 189 ? 33.364 35.492 -31.123 1.00 48.75 189 ASP A O 1
ATOM 1524 N N . GLY A 1 190 ? 31.441 34.403 -31.520 1.00 43.59 190 GLY A N 1
ATOM 1525 C CA . GLY A 1 190 ? 30.583 35.580 -31.563 1.00 43.59 190 GLY A CA 1
ATOM 1526 C C . GLY A 1 190 ? 29.213 35.254 -30.990 1.00 43.59 190 GLY A C 1
ATOM 1527 O O . GLY A 1 190 ? 28.297 34.891 -31.724 1.00 43.59 190 GLY A O 1
ATOM 1528 N N . GLU A 1 191 ? 29.084 35.381 -29.671 1.00 47.97 191 GLU A N 1
ATOM 1529 C CA . GLU A 1 191 ? 27.806 35.428 -28.960 1.00 47.97 191 GLU A CA 1
ATOM 1530 C C . GLU A 1 191 ? 26.947 36.585 -29.496 1.00 47.97 191 GLU A C 1
ATOM 1532 O O . GLU A 1 191 ? 27.379 37.737 -29.507 1.00 47.97 191 GLU A O 1
ATOM 1537 N N . THR A 1 192 ? 25.703 36.303 -29.888 1.00 47.84 192 THR A N 1
ATOM 1538 C CA . THR A 1 192 ? 24.615 37.291 -29.848 1.00 47.84 192 THR A CA 1
ATOM 1539 C C . THR A 1 192 ? 23.321 36.600 -29.429 1.00 47.84 192 THR A C 1
ATOM 1541 O O . THR A 1 192 ? 22.779 35.759 -30.141 1.00 47.84 192 THR A O 1
ATOM 1544 N N . ASP A 1 193 ? 22.846 36.963 -28.239 1.00 44.03 193 ASP A N 1
ATOM 1545 C CA . ASP A 1 193 ? 21.508 36.672 -27.734 1.00 44.03 193 ASP A CA 1
ATOM 1546 C C . ASP A 1 193 ? 20.438 37.374 -28.585 1.00 44.03 193 ASP A C 1
ATOM 1548 O O . ASP A 1 193 ? 20.513 38.588 -28.780 1.00 44.03 193 ASP A O 1
ATOM 1552 N N . ALA A 1 194 ? 19.398 36.642 -29.000 1.00 44.06 194 ALA A N 1
ATOM 1553 C CA . ALA A 1 194 ? 17.991 37.022 -28.798 1.00 44.06 194 ALA A CA 1
ATOM 1554 C C . ALA A 1 194 ? 17.024 35.943 -29.346 1.00 44.06 194 ALA A C 1
ATOM 1556 O O . ALA A 1 194 ? 17.350 35.271 -30.325 1.00 44.06 194 ALA A O 1
ATOM 1557 N N . PRO A 1 195 ? 15.836 35.769 -28.730 1.00 59.12 195 PRO A N 1
ATOM 1558 C CA . PRO A 1 195 ? 14.949 34.634 -28.966 1.00 59.12 195 PRO A CA 1
ATOM 1559 C C . PRO A 1 195 ? 13.820 34.908 -29.977 1.00 59.12 195 PRO A C 1
ATOM 1561 O O . PRO A 1 195 ? 13.440 36.053 -30.217 1.00 59.12 195 PRO A O 1
ATOM 1564 N N . ASP A 1 196 ? 13.204 33.794 -30.387 1.00 40.03 196 ASP A N 1
ATOM 1565 C CA . ASP A 1 196 ? 11.799 33.620 -30.792 1.00 40.03 196 ASP A CA 1
ATOM 1566 C C . ASP A 1 196 ? 11.467 33.548 -32.300 1.00 40.03 196 ASP A C 1
ATOM 1568 O O . ASP A 1 196 ? 12.114 34.159 -33.147 1.00 40.03 196 ASP A O 1
ATOM 1572 N N . ALA A 1 197 ? 10.379 32.812 -32.566 1.00 42.12 197 ALA A N 1
ATOM 1573 C CA . ALA A 1 197 ? 9.624 32.628 -33.813 1.00 42.12 197 ALA A CA 1
ATOM 1574 C C . ALA A 1 197 ? 9.940 31.399 -34.701 1.00 42.12 197 ALA A C 1
ATOM 1576 O O . ALA A 1 197 ? 10.642 31.455 -35.708 1.00 42.12 197 ALA A O 1
ATOM 1577 N N . GLU A 1 198 ? 9.278 30.296 -34.336 1.00 53.84 198 GLU A N 1
ATOM 1578 C CA . GLU A 1 198 ? 8.576 29.338 -35.209 1.00 53.84 198 GLU A CA 1
ATOM 1579 C C . GLU A 1 198 ? 8.380 29.770 -36.681 1.00 53.84 198 GLU A C 1
ATOM 1581 O O . GLU A 1 198 ? 7.663 30.732 -36.966 1.00 53.84 198 GLU A O 1
ATOM 1586 N N . ALA A 1 199 ? 8.888 28.970 -37.627 1.00 37.78 199 ALA A N 1
ATOM 1587 C CA . ALA A 1 199 ? 8.303 28.834 -38.963 1.00 37.78 199 ALA A CA 1
ATOM 1588 C C . ALA A 1 199 ? 8.677 27.486 -39.610 1.00 37.78 199 ALA A C 1
ATOM 1590 O O . ALA A 1 199 ? 9.835 27.174 -39.874 1.00 37.78 199 ALA A O 1
ATOM 1591 N N . ALA A 1 200 ? 7.628 26.709 -39.858 1.00 40.84 200 ALA A N 1
ATOM 1592 C CA . ALA A 1 200 ? 7.539 25.407 -40.505 1.00 40.84 200 ALA A CA 1
ATOM 1593 C C . ALA A 1 200 ? 8.296 25.218 -41.838 1.00 40.84 200 ALA A C 1
ATOM 1595 O O . ALA A 1 200 ? 8.377 26.139 -42.643 1.00 40.84 200 ALA A O 1
ATOM 1596 N N . CYS A 1 201 ? 8.678 23.960 -42.116 1.00 36.44 201 CYS A N 1
ATOM 1597 C CA . CYS A 1 201 ? 8.580 23.251 -43.412 1.00 36.44 201 CYS A CA 1
ATOM 1598 C C . CYS A 1 201 ? 8.900 21.758 -43.154 1.00 36.44 201 CYS A C 1
ATOM 1600 O O . CYS A 1 201 ? 10.043 21.413 -42.891 1.00 36.44 201 CYS A O 1
ATOM 1602 N N . ALA A 1 202 ? 7.921 20.879 -42.925 1.00 39.81 202 ALA A N 1
ATOM 1603 C CA . ALA A 1 202 ? 7.089 20.175 -43.911 1.00 39.81 202 ALA A CA 1
ATOM 1604 C C . ALA A 1 202 ? 7.838 19.135 -44.777 1.00 39.81 202 ALA A C 1
ATOM 1606 O O . ALA A 1 202 ? 8.847 19.442 -45.407 1.00 39.81 202 ALA A O 1
ATOM 1607 N N . SER A 1 203 ? 7.196 17.960 -44.904 1.00 36.56 203 SER A N 1
ATOM 1608 C CA . SER A 1 203 ? 7.512 16.748 -45.702 1.00 36.56 203 SER A CA 1
ATOM 1609 C C . SER A 1 203 ? 8.410 15.733 -44.969 1.00 36.56 203 SER A C 1
ATOM 1611 O O . SER A 1 203 ? 9.477 16.079 -44.496 1.00 36.56 203 SER A O 1
ATOM 1613 N N . SER A 1 204 ? 8.059 14.456 -44.812 1.00 37.00 204 SER A N 1
ATOM 1614 C CA . SER A 1 204 ? 7.475 13.574 -45.821 1.00 37.00 204 SER A CA 1
ATOM 1615 C C . SER A 1 204 ? 6.698 12.415 -45.191 1.00 37.00 204 SER A C 1
ATOM 1617 O O . SER A 1 204 ? 7.116 11.825 -44.196 1.00 37.00 204 SER A O 1
ATOM 1619 N N . GLU A 1 205 ? 5.590 12.084 -45.847 1.00 47.00 205 GLU A N 1
ATOM 1620 C CA . GLU A 1 205 ? 4.766 10.889 -45.697 1.00 47.00 205 GLU A CA 1
ATOM 1621 C C . GLU A 1 205 ? 5.572 9.585 -45.620 1.00 47.00 205 GLU A C 1
ATOM 1623 O O . GLU A 1 205 ? 6.446 9.336 -46.451 1.00 47.00 205 GLU A O 1
ATOM 1628 N N . PHE A 1 206 ? 5.151 8.679 -44.734 1.00 32.97 206 PHE A N 1
ATOM 1629 C CA . PHE A 1 206 ? 5.031 7.274 -45.112 1.00 32.97 206 PHE A CA 1
ATOM 1630 C C . PHE A 1 206 ? 3.798 6.648 -44.447 1.00 32.97 206 PHE A C 1
ATOM 1632 O O . PHE A 1 206 ? 3.578 6.773 -43.244 1.00 32.97 206 PHE A O 1
ATOM 1639 N N . SER A 1 207 ? 2.978 6.039 -45.301 1.00 32.78 207 SER A N 1
ATOM 1640 C CA . SER A 1 207 ? 1.639 5.501 -45.059 1.00 32.78 207 SER A CA 1
ATOM 1641 C C . SER A 1 207 ? 1.562 4.432 -43.967 1.00 32.78 207 SER A C 1
ATOM 1643 O O . SER A 1 207 ? 2.409 3.545 -43.876 1.00 32.78 207 SER A O 1
ATOM 1645 N N . ALA A 1 208 ? 0.453 4.469 -43.226 1.00 38.78 208 ALA A N 1
ATOM 1646 C CA . ALA A 1 208 ? -0.087 3.329 -42.490 1.00 38.78 208 ALA A CA 1
ATOM 1647 C C . ALA A 1 208 ? -0.614 2.234 -43.447 1.00 38.78 208 ALA A C 1
ATOM 1649 O O . ALA A 1 208 ? -0.848 2.488 -44.631 1.00 38.78 208 ALA A O 1
ATOM 1650 N N . PRO A 1 209 ? -0.865 1.026 -42.922 1.00 47.25 209 PRO A N 1
ATOM 1651 C CA . PRO A 1 209 ? -2.266 0.613 -42.819 1.00 47.25 209 PRO A CA 1
ATOM 1652 C C . PRO A 1 209 ? -2.574 0.134 -41.389 1.00 47.25 209 PRO A C 1
ATOM 1654 O O . PRO A 1 209 ? -1.786 -0.569 -40.766 1.00 47.25 209 PRO A O 1
ATOM 1657 N N . ASP A 1 210 ? -3.566 0.705 -40.716 1.00 33.56 210 ASP A N 1
ATOM 1658 C CA . ASP A 1 210 ? -5.006 0.412 -40.785 1.00 33.56 210 ASP A CA 1
ATOM 1659 C C . ASP A 1 210 ? -5.401 -0.952 -40.187 1.00 33.56 210 ASP A C 1
ATOM 1661 O O . ASP A 1 210 ? -5.298 -2.008 -40.810 1.00 33.56 210 ASP A O 1
ATOM 1665 N N . SER A 1 211 ? -5.888 -0.905 -38.943 1.00 36.38 211 SER A N 1
ATOM 1666 C CA . SER A 1 211 ? -6.877 -1.835 -38.383 1.00 36.38 211 SER A CA 1
ATOM 1667 C C . SER A 1 211 ? -7.583 -1.161 -37.205 1.00 36.38 211 SER A C 1
ATOM 1669 O O . SER A 1 211 ? -7.214 -1.296 -36.042 1.00 36.38 211 SER A O 1
ATOM 1671 N N . VAL A 1 212 ? -8.568 -0.348 -37.582 1.00 38.47 212 VAL A N 1
ATOM 1672 C CA . VAL A 1 212 ? -9.895 -0.163 -36.977 1.00 38.47 212 VAL A CA 1
ATOM 1673 C C . VAL A 1 212 ? -10.160 -0.972 -35.695 1.00 38.47 212 VAL A C 1
ATOM 1675 O O . VAL A 1 212 ? -10.276 -2.192 -35.746 1.00 38.47 212 VAL A O 1
ATOM 1678 N N . LEU A 1 213 ? -10.408 -0.274 -34.580 1.00 36.84 213 LEU A N 1
ATOM 1679 C CA . LEU A 1 213 ? -11.730 -0.249 -33.935 1.00 36.84 213 LEU A CA 1
ATOM 1680 C C . LEU A 1 213 ? -11.861 0.951 -32.975 1.00 36.84 213 LEU A C 1
ATOM 1682 O O . LEU A 1 213 ? -11.013 1.212 -32.127 1.00 36.84 213 LEU A O 1
ATOM 1686 N N . GLN A 1 214 ? -12.953 1.689 -33.177 1.00 36.75 214 GLN A N 1
ATOM 1687 C CA . GLN A 1 214 ? -13.410 2.884 -32.465 1.00 36.75 214 GLN A CA 1
ATOM 1688 C C . GLN A 1 214 ? -13.725 2.647 -30.980 1.00 36.75 214 GLN A C 1
ATOM 1690 O O . GLN A 1 214 ? -14.371 1.657 -30.654 1.00 36.75 214 GLN A O 1
ATOM 1695 N N . GLN A 1 215 ? -13.457 3.653 -30.138 1.00 30.66 215 GLN A N 1
ATOM 1696 C CA . GLN A 1 215 ? -14.457 4.359 -29.303 1.00 30.66 215 GLN A CA 1
ATOM 1697 C C . GLN A 1 215 ? -13.747 5.503 -28.555 1.00 30.66 215 GLN A C 1
ATOM 1699 O O . GLN A 1 215 ? -12.853 5.275 -27.755 1.00 30.66 215 GLN A O 1
ATOM 1704 N N . SER A 1 216 ? -13.892 6.747 -29.010 1.00 35.44 216 SER A N 1
ATOM 1705 C CA . SER A 1 216 ? -14.926 7.723 -28.626 1.00 35.44 216 SER A CA 1
ATOM 1706 C C . SER A 1 216 ? -14.575 8.537 -27.374 1.00 35.44 216 SER A C 1
ATOM 1708 O O . SER A 1 216 ? -14.647 8.026 -26.265 1.00 35.44 216 SER A O 1
ATOM 1710 N N . VAL A 1 217 ? -14.350 9.833 -27.620 1.00 36.09 217 VAL A N 1
ATOM 1711 C CA . VAL A 1 217 ? -14.811 10.983 -26.820 1.00 36.09 217 VAL A CA 1
ATOM 1712 C C . VAL A 1 217 ? -14.223 11.145 -25.413 1.00 36.09 217 VAL A C 1
ATOM 1714 O O . VAL A 1 217 ? -14.507 10.369 -24.510 1.00 36.09 217 VAL A O 1
ATOM 1717 N N . GLY A 1 218 ? -13.528 12.267 -25.201 1.00 32.88 218 GLY A N 1
ATOM 1718 C CA . GLY A 1 218 ? -13.326 12.819 -23.859 1.00 32.88 218 GLY A CA 1
ATOM 1719 C C . GLY A 1 218 ? -12.013 13.563 -23.671 1.00 32.88 218 GLY A C 1
ATOM 1720 O O . GLY A 1 218 ? -11.179 13.147 -22.878 1.00 32.88 218 GLY A O 1
ATOM 1721 N N . GLN A 1 219 ? -11.829 14.651 -24.412 1.00 39.16 219 GLN A N 1
ATOM 1722 C CA . GLN A 1 219 ? -10.853 15.682 -24.085 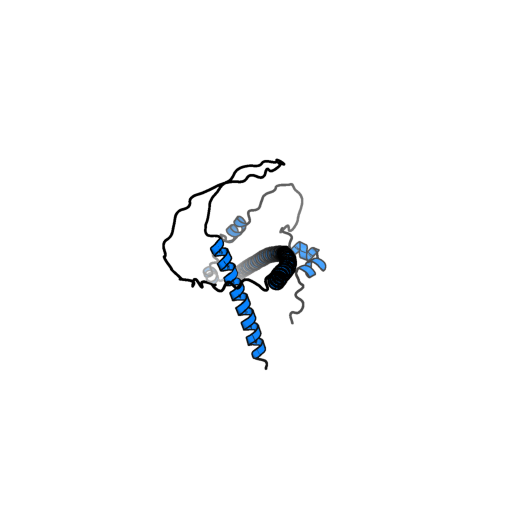1.00 39.16 219 GLN A CA 1
ATOM 1723 C C . GLN A 1 219 ? -11.342 16.409 -22.824 1.00 39.16 219 GLN A C 1
ATOM 1725 O O . GLN A 1 219 ? -12.371 17.073 -22.878 1.00 39.16 219 GLN A O 1
ATOM 1730 N N . ASP A 1 220 ? -10.620 16.271 -21.713 1.00 34.56 220 ASP A N 1
ATOM 1731 C CA . ASP A 1 220 ? -10.734 17.164 -20.559 1.00 34.56 220 ASP A CA 1
ATOM 1732 C C . ASP A 1 220 ? -9.330 17.497 -20.043 1.00 34.56 220 ASP A C 1
ATOM 1734 O O . ASP A 1 220 ? -8.674 16.734 -19.328 1.00 34.56 220 ASP A O 1
ATOM 1738 N N . ASP A 1 221 ? -8.876 18.682 -20.443 1.00 47.16 221 ASP A N 1
ATOM 1739 C CA . ASP A 1 221 ? -7.762 19.399 -19.849 1.00 47.16 221 ASP A CA 1
ATOM 1740 C C . ASP A 1 221 ? -8.097 19.757 -18.395 1.00 47.16 221 ASP A C 1
ATOM 1742 O O . ASP A 1 221 ? -8.853 20.689 -18.116 1.00 47.16 221 ASP A O 1
ATOM 1746 N N . ARG A 1 222 ? -7.480 19.060 -17.436 1.00 39.06 222 ARG A N 1
ATOM 1747 C CA . ARG A 1 222 ? -7.290 19.581 -16.072 1.00 39.06 222 ARG A CA 1
ATOM 1748 C C . ARG A 1 222 ? -5.885 19.292 -15.567 1.00 39.06 222 ARG A C 1
ATOM 1750 O O . ARG A 1 222 ? -5.617 18.341 -14.837 1.00 39.06 222 ARG A O 1
ATOM 1757 N N . SER A 1 223 ? -4.974 20.183 -15.932 1.00 56.69 223 SER A N 1
ATOM 1758 C CA . SER A 1 223 ? -3.682 20.356 -15.279 1.00 56.69 223 SER A CA 1
ATOM 1759 C C . SER A 1 223 ? -3.844 21.011 -13.893 1.00 56.69 223 SER A C 1
ATOM 1761 O O . SER A 1 223 ? -4.188 22.187 -13.798 1.00 56.69 223 SER A O 1
ATOM 1763 N N . GLY A 1 224 ? -3.550 20.246 -12.831 1.00 46.75 224 GLY A N 1
ATOM 1764 C CA . GLY A 1 224 ? -3.382 20.664 -11.419 1.00 46.75 224 GLY A CA 1
ATOM 1765 C C . GLY A 1 224 ? -4.176 19.769 -10.444 1.00 46.75 224 GLY A C 1
ATOM 1766 O O . GLY A 1 224 ? -5.192 19.230 -10.867 1.00 46.75 224 GLY A O 1
ATOM 1767 N N . PRO A 1 225 ? -3.810 19.539 -9.156 1.00 48.03 225 PRO A N 1
ATOM 1768 C CA . PRO A 1 225 ? -2.571 19.708 -8.381 1.00 48.03 225 PRO A CA 1
ATOM 1769 C C . PRO A 1 225 ? -1.915 18.345 -8.005 1.00 48.03 225 PRO A C 1
ATOM 1771 O O . PRO A 1 225 ? -1.182 18.226 -7.023 1.00 48.03 225 PRO A O 1
ATOM 1774 N N . LEU A 1 226 ? -2.183 17.283 -8.773 1.00 49.47 226 LEU A N 1
ATOM 1775 C CA . LEU A 1 226 ? -1.808 15.900 -8.429 1.00 49.47 226 LEU A CA 1
ATOM 1776 C C . LEU A 1 226 ? -0.292 15.627 -8.436 1.00 49.47 226 LEU A C 1
ATOM 1778 O O . LEU A 1 226 ? 0.185 14.784 -7.677 1.00 49.47 226 LEU A O 1
ATOM 1782 N N . LYS A 1 227 ? 0.490 16.376 -9.226 1.00 50.72 227 LYS A N 1
ATOM 1783 C CA . LYS A 1 227 ? 1.959 16.237 -9.260 1.00 50.72 227 LYS A CA 1
ATOM 1784 C C . LYS A 1 227 ? 2.623 16.686 -7.951 1.00 50.72 227 LYS A C 1
ATOM 1786 O O . LYS A 1 227 ? 3.615 16.092 -7.542 1.00 50.72 227 LYS A O 1
ATOM 1791 N N . VAL A 1 228 ? 2.055 17.684 -7.268 1.00 55.75 228 VAL A N 1
ATOM 1792 C CA . VAL A 1 228 ? 2.603 18.207 -6.003 1.00 55.75 228 VAL A CA 1
ATOM 1793 C C . VAL A 1 228 ? 2.277 17.265 -4.843 1.00 55.75 228 VAL A C 1
ATOM 1795 O O . VAL A 1 228 ? 3.132 17.019 -3.998 1.00 55.75 228 VAL A O 1
ATOM 1798 N N . ALA A 1 229 ? 1.080 16.668 -4.841 1.00 59.47 229 ALA A N 1
ATOM 1799 C CA . ALA A 1 229 ? 0.698 15.659 -3.854 1.00 59.47 229 ALA A CA 1
ATOM 1800 C C . ALA A 1 229 ? 1.569 14.394 -3.962 1.00 59.47 229 ALA A C 1
ATOM 1802 O O . ALA A 1 229 ? 2.040 13.891 -2.945 1.00 59.47 229 ALA A O 1
ATOM 1803 N N . GLY A 1 230 ? 1.858 13.930 -5.185 1.00 68.50 230 GLY A N 1
ATOM 1804 C CA . GLY A 1 230 ? 2.776 12.807 -5.407 1.00 68.50 230 GLY A CA 1
ATOM 1805 C C . GLY A 1 230 ? 4.196 13.098 -4.913 1.00 68.50 230 GLY A C 1
ATOM 1806 O O . GLY A 1 230 ? 4.792 12.268 -4.230 1.00 68.50 230 GLY A O 1
ATOM 1807 N N . LEU A 1 231 ? 4.714 14.301 -5.181 1.00 74.12 231 LEU A N 1
ATOM 1808 C CA . LEU A 1 231 ? 6.037 14.715 -4.709 1.00 74.12 231 LEU A CA 1
ATOM 1809 C C . LEU A 1 231 ? 6.092 14.820 -3.176 1.00 74.12 231 LEU A C 1
ATOM 1811 O O . LEU A 1 231 ? 7.057 14.366 -2.568 1.00 74.12 231 LEU A O 1
ATOM 1815 N N . LEU A 1 232 ? 5.043 15.350 -2.539 1.00 76.56 232 LEU A N 1
ATOM 1816 C CA . LEU A 1 232 ? 4.956 15.457 -1.081 1.00 76.56 232 LEU A CA 1
ATOM 1817 C C . LEU A 1 232 ? 4.945 14.074 -0.412 1.00 76.56 232 LEU A C 1
ATOM 1819 O O . LEU A 1 232 ? 5.649 13.865 0.571 1.00 76.56 232 LEU A O 1
ATOM 1823 N N . VAL A 1 233 ? 4.198 13.113 -0.966 1.00 81.62 233 VAL A N 1
ATOM 1824 C CA . VAL A 1 233 ? 4.147 11.735 -0.448 1.00 81.62 233 VAL A CA 1
ATOM 1825 C C . VAL A 1 233 ? 5.514 11.058 -0.550 1.00 81.62 233 VAL A C 1
ATOM 1827 O O . VAL A 1 233 ? 5.948 10.416 0.405 1.00 81.62 233 VAL A O 1
ATOM 1830 N N . VAL A 1 234 ? 6.229 11.246 -1.664 1.00 84.38 234 VAL A N 1
ATOM 1831 C CA . VAL A 1 234 ? 7.583 10.699 -1.843 1.00 84.38 234 VAL A CA 1
ATOM 1832 C C . VAL A 1 234 ? 8.570 11.337 -0.863 1.00 84.38 234 VAL A C 1
ATOM 1834 O O . VAL A 1 234 ? 9.331 10.620 -0.216 1.00 84.38 234 VAL A O 1
ATOM 1837 N N . VAL A 1 235 ? 8.530 12.660 -0.685 1.00 87.38 235 VAL A N 1
ATOM 1838 C CA . VAL A 1 235 ? 9.411 13.368 0.260 1.00 87.38 235 VAL A CA 1
ATOM 1839 C C . VAL A 1 235 ? 9.148 12.930 1.703 1.00 87.38 235 VAL A C 1
ATOM 1841 O O . VAL A 1 235 ? 10.095 12.672 2.445 1.00 87.38 235 VAL A O 1
ATOM 1844 N N . VAL A 1 236 ? 7.880 12.774 2.096 1.00 89.19 236 VAL A N 1
ATOM 1845 C CA . VAL A 1 236 ? 7.511 12.289 3.436 1.00 89.19 236 VAL A CA 1
ATOM 1846 C C . VAL A 1 236 ? 7.965 10.842 3.639 1.00 89.19 236 VAL A C 1
ATOM 1848 O O . VAL A 1 236 ? 8.541 10.530 4.679 1.00 89.19 236 VAL A O 1
ATOM 1851 N N . ALA A 1 237 ? 7.781 9.964 2.650 1.00 89.44 237 ALA A N 1
ATOM 1852 C CA . ALA A 1 237 ? 8.223 8.573 2.739 1.00 89.44 237 ALA A CA 1
ATOM 1853 C C . ALA A 1 237 ? 9.751 8.454 2.883 1.00 89.44 237 ALA A C 1
ATOM 1855 O O . ALA A 1 237 ? 10.235 7.685 3.716 1.00 89.44 237 ALA A O 1
ATOM 1856 N N . VAL A 1 238 ? 10.512 9.253 2.127 1.00 91.31 238 VAL A N 1
ATOM 1857 C CA . VAL A 1 238 ? 11.979 9.299 2.224 1.00 91.31 238 VAL A CA 1
ATOM 1858 C C . VAL A 1 238 ? 12.420 9.847 3.584 1.00 91.31 238 VAL A C 1
ATOM 1860 O O . VAL A 1 238 ? 13.295 9.259 4.217 1.00 91.31 238 VAL A O 1
ATOM 1863 N N . ALA A 1 239 ? 11.790 10.913 4.084 1.00 90.06 239 ALA A N 1
ATOM 1864 C CA . ALA A 1 239 ? 12.111 11.479 5.395 1.00 90.06 239 ALA A CA 1
ATOM 1865 C C . ALA A 1 239 ? 11.858 10.484 6.541 1.00 90.06 239 ALA A C 1
ATOM 1867 O O . ALA A 1 239 ? 12.684 10.359 7.446 1.00 90.06 239 ALA A O 1
ATOM 1868 N N . VAL A 1 240 ? 10.755 9.729 6.482 1.00 91.81 240 VAL A N 1
ATOM 1869 C CA . VAL A 1 240 ? 10.441 8.685 7.470 1.00 91.81 240 VAL A CA 1
ATOM 1870 C C . VAL A 1 240 ? 11.459 7.546 7.405 1.00 91.81 240 VAL A C 1
ATOM 1872 O O . VAL A 1 240 ? 11.943 7.112 8.447 1.00 91.81 240 VAL A O 1
ATOM 1875 N N . ALA A 1 241 ? 11.843 7.094 6.209 1.00 91.19 241 ALA A N 1
ATOM 1876 C CA . ALA A 1 241 ? 12.851 6.044 6.057 1.00 91.19 241 ALA A CA 1
ATOM 1877 C C . ALA A 1 241 ? 14.216 6.467 6.629 1.00 91.19 241 ALA A C 1
ATOM 1879 O O . ALA A 1 241 ? 14.840 5.702 7.364 1.00 91.19 241 ALA A O 1
ATOM 1880 N N . VAL A 1 242 ? 14.648 7.703 6.361 1.00 91.75 242 VAL A N 1
ATOM 1881 C CA . VAL A 1 242 ? 15.898 8.256 6.908 1.00 91.75 242 VAL A CA 1
ATOM 1882 C C . VAL A 1 242 ? 15.833 8.371 8.433 1.00 91.75 242 VAL A C 1
ATOM 1884 O O . VAL A 1 242 ? 16.794 8.008 9.107 1.00 91.75 242 VAL A O 1
ATOM 1887 N N . ALA A 1 243 ? 14.701 8.808 8.993 1.00 88.94 243 ALA A N 1
ATOM 1888 C CA . ALA A 1 243 ? 14.521 8.897 10.441 1.00 88.94 243 ALA A CA 1
ATOM 1889 C C . ALA A 1 243 ? 14.572 7.519 11.120 1.00 88.94 243 ALA A C 1
ATOM 1891 O O . ALA A 1 243 ? 15.224 7.370 12.151 1.00 88.94 243 ALA A O 1
ATOM 1892 N N . VAL A 1 244 ? 13.943 6.498 10.530 1.00 90.88 244 VAL A N 1
ATOM 1893 C CA . VAL A 1 244 ? 13.982 5.124 11.057 1.00 90.88 244 VAL A CA 1
ATOM 1894 C C . VAL A 1 244 ? 15.407 4.572 11.030 1.00 90.88 244 VAL A C 1
ATOM 1896 O O . VAL A 1 244 ? 15.859 4.016 12.026 1.00 90.88 244 VAL A O 1
ATOM 1899 N N . ILE A 1 245 ? 16.143 4.779 9.935 1.00 88.62 245 ILE A N 1
ATOM 1900 C CA . ILE A 1 245 ? 17.545 4.352 9.833 1.00 88.62 245 ILE A CA 1
ATOM 1901 C C . ILE A 1 245 ? 18.409 5.082 10.869 1.00 88.62 245 ILE A C 1
ATOM 1903 O O . ILE A 1 245 ? 19.206 4.443 11.549 1.00 88.62 245 ILE A O 1
ATOM 1907 N N . ALA A 1 246 ? 18.227 6.392 11.046 1.00 85.50 246 ALA A N 1
ATOM 1908 C CA . ALA A 1 246 ? 18.972 7.168 12.034 1.00 85.50 246 ALA A CA 1
ATOM 1909 C C . ALA A 1 246 ? 18.697 6.701 13.473 1.00 85.50 246 ALA A C 1
ATOM 1911 O O . ALA A 1 246 ? 19.631 6.589 14.262 1.00 85.50 246 ALA A O 1
ATOM 1912 N N . VAL A 1 247 ? 17.442 6.382 13.809 1.00 87.44 247 VAL A N 1
ATOM 1913 C CA . VAL A 1 247 ? 17.080 5.843 15.129 1.00 87.44 247 VAL A CA 1
ATOM 1914 C C . VAL A 1 247 ? 17.723 4.476 15.354 1.00 87.44 247 VAL A C 1
ATOM 1916 O O . VAL A 1 247 ? 18.327 4.271 16.399 1.00 87.44 247 VAL A O 1
ATOM 1919 N N . VAL A 1 248 ? 17.670 3.575 14.369 1.00 84.69 248 VAL A N 1
ATOM 1920 C CA . VAL A 1 248 ? 18.287 2.241 14.474 1.00 84.69 248 VAL A CA 1
ATOM 1921 C C . VAL A 1 248 ? 19.809 2.340 14.624 1.00 84.69 248 VAL A C 1
ATOM 1923 O O . VAL A 1 248 ? 20.390 1.656 15.460 1.00 84.69 248 VAL A O 1
ATOM 1926 N N . VAL A 1 249 ? 20.464 3.223 13.868 1.00 83.62 249 VAL A N 1
ATOM 1927 C CA . VAL A 1 249 ? 21.921 3.422 13.949 1.00 83.62 249 VAL A CA 1
ATOM 1928 C C . VAL A 1 249 ? 22.337 4.051 15.285 1.00 83.62 249 VAL A C 1
ATOM 1930 O O . VAL A 1 249 ? 23.358 3.663 15.847 1.00 83.62 249 VAL A O 1
ATOM 1933 N N . LEU A 1 250 ? 21.551 4.989 15.822 1.00 77.19 250 LEU A N 1
ATOM 1934 C CA . LEU A 1 250 ? 21.823 5.609 17.124 1.00 77.19 250 LEU A CA 1
ATOM 1935 C C . LEU A 1 250 ? 21.579 4.657 18.302 1.00 77.19 250 LEU A C 1
ATOM 1937 O O . LEU A 1 250 ? 22.273 4.767 19.311 1.00 77.19 250 LEU A O 1
ATOM 1941 N N . ASP A 1 251 ? 20.626 3.735 18.179 1.00 74.62 251 ASP A N 1
ATOM 1942 C CA . ASP A 1 251 ? 20.347 2.725 19.204 1.00 74.62 251 ASP A CA 1
ATOM 1943 C C . ASP A 1 251 ? 21.450 1.653 19.233 1.00 74.62 251 ASP A C 1
ATOM 1945 O O . ASP A 1 251 ? 21.973 1.319 20.293 1.00 74.62 251 ASP A O 1
ATOM 1949 N N . MET A 1 252 ? 21.933 1.224 18.059 1.00 68.31 252 MET A N 1
ATOM 1950 C CA . MET A 1 252 ? 23.067 0.294 17.955 1.00 68.31 252 MET A CA 1
ATOM 1951 C C . MET A 1 252 ? 24.419 0.905 18.358 1.00 68.31 252 MET A C 1
ATOM 1953 O O . MET A 1 252 ? 25.346 0.172 18.691 1.00 68.31 252 MET A O 1
ATOM 1957 N N . GLY A 1 253 ? 24.547 2.234 18.352 1.00 61.78 253 GLY A N 1
ATOM 1958 C CA . GLY A 1 253 ? 25.743 2.942 18.823 1.00 61.78 253 GLY A CA 1
ATOM 1959 C C . GLY A 1 253 ? 25.807 3.154 20.340 1.00 61.78 253 GLY A C 1
ATOM 1960 O O . GLY A 1 253 ? 26.792 3.704 20.822 1.00 61.78 253 GLY A O 1
ATOM 1961 N N . LYS A 1 254 ? 24.768 2.764 21.092 1.00 57.19 254 LYS A N 1
ATOM 1962 C CA . LYS A 1 254 ? 24.685 2.938 22.553 1.00 57.19 254 LYS A CA 1
ATOM 1963 C C . LYS A 1 254 ? 25.044 1.688 23.360 1.00 57.19 254 LYS A C 1
ATOM 1965 O O . LYS A 1 254 ? 25.163 1.786 24.579 1.00 57.19 254 LYS A O 1
ATOM 1970 N N . GLU A 1 255 ? 25.216 0.545 22.697 1.00 52.22 255 GLU A N 1
ATOM 1971 C CA . GLU A 1 255 ? 25.598 -0.736 23.313 1.00 52.22 255 GLU A CA 1
ATOM 1972 C C . GLU A 1 255 ? 27.070 -1.135 23.058 1.00 52.22 255 GLU A C 1
ATOM 1974 O O . GLU A 1 255 ? 27.459 -2.264 23.359 1.00 52.22 255 GLU A O 1
ATOM 1979 N N . ALA A 1 256 ? 27.898 -0.218 22.541 1.00 48.03 256 ALA A N 1
ATOM 1980 C CA . ALA A 1 256 ? 29.353 -0.369 22.400 1.00 48.03 256 ALA A CA 1
ATOM 1981 C C . ALA A 1 256 ? 30.094 0.642 23.286 1.00 48.03 256 ALA A C 1
ATOM 1983 O O . ALA A 1 256 ? 31.135 0.255 23.864 1.00 48.03 256 ALA A O 1
#

InterPro domains:
  IPR040171 Harmonin-binding protein USHBP1-like [PTHR23347] (56-216)

Radius of gyration: 44.49 Å; chains: 1; bounding box: 100×62×122 Å